Protein 2HOE (pdb70)

Nearest PDB structures (foldseek):
  2hoe-assembly1_A  TM=1.002E+00  e=3.044E-70  Thermotoga maritima
  3vov-assembly1_D  TM=7.810E-01  e=1.982E-19  Thermus thermophilus HB8
  2gup-assembly1_A-2  TM=7.797E-01  e=4.770E-19  Streptococcus pneumoniae TIGR4
  6jdc-assembly1_A-2  TM=8.033E-01  e=8.750E-17  Haemophilus influenzae 86-028NP
  6jdo-assembly1_A  TM=7.735E-01  e=3.854E-17  Pasteurella multocida

CATH classification: 1.10.10.10 (+2 more: 3.30.420.40, 3.30.420.40)

Radius of gyration: 22.06 Å; Cα contacts (8 Å, |Δi|>4): 629; chains: 1; bounding box: 69×54×36 Å

InterPro domains:
  IPR000600 ROK family [PF00480] (78-339)
  IPR000600 ROK family [PTHR18964] (19-361)
  IPR011991 ArsR-like helix-turn-helix domain [cd00090] (3-61)
  IPR036388 Winged helix-like DNA-binding domain superfamily [G3DSA:1.10.10.10] (10-71)
  IPR036390 Winged helix DNA-binding domain superfamily [SSF46785] (11-68)
  IPR043129 ATPase, nucleotide binding domain [SSF53067] (76-362)

Sequence (346 aa):
ISRILKRIKSPVSRVELAEELGLTKTTVGEIAKIFLEKGIVVEEKDSPRPTKSLKISPNCAYVLGIEVTRDEIAACLIDASNILAHEAHPLPSQSDREETLNVYRIIDRAKDEKLGSKLSALTVAAPGPIDTERGIIIDPRNFPLSQIPLANLLKEKYGIEVWVENDADGAVGEKWYTKRDDSFAWILTGKGIGAGIIIDGELYRGENGYAGEIGYTRVFNGNEYVFLEDVCNENVVLKHVLSGFSLAEARDSGDVRVKEYFDDIARYFSIGLLNLIHLFGISKIVIGGFFKELGENFLKKIKIEVETHLLYKHSVDSFSKVQEPVIAFGAAVHALENYLERVTTS

B-factor: mean 41.61, std 10.82, range [17.67, 88.28]

Structure (mmCIF, N/CA/C/O backbone):
data_2HOE
#
_entry.id   2HOE
#
_cell.length_a   62.599
_cell.length_b   62.599
_cell.length_c   173.950
_cell.angle_alpha   90.000
_cell.angle_beta   90.000
_cell.angle_gamma   120.000
#
_symmetry.space_group_name_H-M   'P 31 1 2'
#
loop_
_entity.id
_entity.type
_entity.pdbx_description
1 polymer 'N-acetylglucosamine kinase'
2 non-polymer 'POTASSIUM ION'
3 non-polymer GLYCEROL
4 water water
#
loop_
_atom_site.group_PDB
_atom_site.id
_atom_site.type_symbol
_atom_site.label_atom_id
_atom_site.label_alt_id
_atom_site.label_comp_id
_atom_site.label_asym_id
_atom_site.label_entity_id
_atom_site.label_seq_id
_atom_site.pdbx_PDB_ins_code
_atom_site.Cartn_x
_atom_site.Cartn_y
_atom_site.Cartn_z
_atom_site.occupancy
_atom_site.B_iso_or_equiv
_atom_site.auth_seq_id
_atom_site.auth_comp_id
_atom_site.auth_asym_id
_atom_site.auth_atom_id
_atom_site.pdbx_PDB_model_num
ATOM 1 N N . ILE A 1 22 ? -58.032 42.625 57.307 1.00 43.04 10 ILE A N 1
ATOM 2 C CA . ILE A 1 22 ? -57.179 42.670 56.071 1.00 44.78 10 ILE A CA 1
ATOM 3 C C . ILE A 1 22 ? -58.021 42.562 54.788 1.00 45.51 10 ILE A C 1
ATOM 4 O O . ILE A 1 22 ? -59.254 42.650 54.828 1.00 45.42 10 ILE A O 1
ATOM 9 N N . SER A 1 23 ? -57.337 42.375 53.659 1.00 47.36 11 SER A N 1
ATOM 10 C CA . SER A 1 23 ? -57.977 42.249 52.352 1.00 48.68 11 SER A CA 1
ATOM 11 C C . SER A 1 23 ? -57.445 40.999 51.690 1.00 49.44 11 SER A C 1
ATOM 12 O O . SER A 1 23 ? -57.845 39.877 52.020 1.00 48.69 11 SER A O 1
ATOM 15 N N . ARG A 1 24 ? -56.517 41.203 50.764 1.00 50.04 12 ARG A N 1
ATOM 16 C CA . ARG A 1 24 ? -55.931 40.127 49.996 1.00 51.60 12 ARG A CA 1
ATOM 17 C C . ARG A 1 24 ? -56.975 39.224 49.280 1.00 52.41 12 ARG A C 1
ATOM 18 O O . ARG A 1 24 ? -56.766 38.016 49.080 1.00 51.92 12 ARG A O 1
ATOM 22 N N . ILE A 1 25 ? -58.098 39.833 48.917 1.00 52.91 13 ILE A N 1
ATOM 23 C CA . ILE A 1 25 ? -58.870 39.339 47.814 1.00 53.82 13 ILE A CA 1
ATOM 24 C C . ILE A 1 25 ? -57.974 39.741 46.643 1.00 53.47 13 ILE A C 1
ATOM 25 O O . ILE A 1 25 ? -57.942 39.081 45.608 1.00 55.33 13 ILE A O 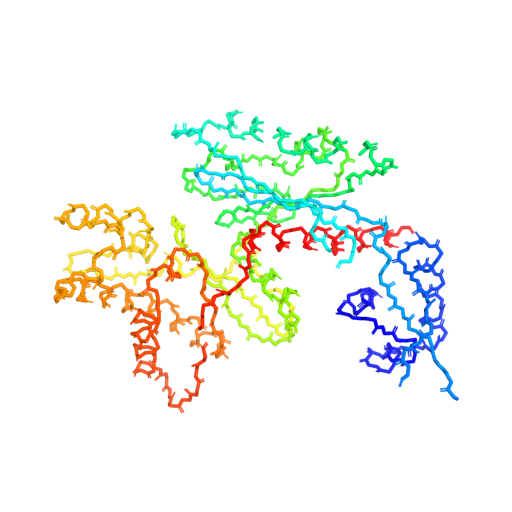1
ATOM 30 N N . LEU A 1 26 ? -57.233 40.842 46.845 1.00 51.90 14 LEU A N 1
ATOM 31 C CA . LEU A 1 26 ? -56.169 41.266 45.938 1.00 49.46 14 LEU A CA 1
ATOM 32 C C . LEU A 1 26 ? -55.256 40.095 45.596 1.00 47.04 14 LEU A C 1
ATOM 33 O O . LEU A 1 26 ? -54.855 39.922 44.447 1.00 46.66 14 LEU A O 1
ATOM 38 N N . LYS A 1 27 ? -54.921 39.297 46.606 1.00 45.43 15 LYS A N 1
ATOM 39 C CA . LYS A 1 27 ? -54.086 38.119 46.409 1.00 44.09 15 LYS A CA 1
ATOM 40 C C . LYS A 1 27 ? -54.759 37.160 45.429 1.00 43.71 15 LYS A C 1
ATOM 41 O O . LYS A 1 27 ? -54.099 36.550 44.595 1.00 43.41 15 LYS A O 1
ATOM 43 N N . ARG A 1 28 ? -56.083 37.046 45.533 1.00 43.27 16 ARG A N 1
ATOM 44 C CA . ARG A 1 28 ? -56.859 36.131 44.687 1.00 42.07 16 ARG A CA 1
ATOM 45 C C . ARG A 1 28 ? -57.130 36.704 43.290 1.00 42.08 16 ARG A C 1
ATOM 46 O O . ARG A 1 28 ? -57.183 35.961 42.312 1.00 43.85 16 ARG A O 1
ATOM 54 N N . ILE A 1 29 ? -57.305 38.018 43.190 1.00 40.42 17 ILE A N 1
ATOM 55 C CA . ILE A 1 29 ? -57.543 38.628 41.886 1.00 39.06 17 ILE A CA 1
ATOM 56 C C . ILE A 1 29 ? -56.267 38.478 41.058 1.00 39.78 17 ILE A C 1
ATOM 57 O O . ILE A 1 29 ? -56.321 38.288 39.836 1.00 39.52 17 ILE A O 1
ATOM 70 N N . LYS A 1 31 ? -54.178 35.922 41.484 1.00 40.62 19 LYS A N 1
ATOM 71 C CA . LYS A 1 31 ? -54.178 34.489 41.162 1.00 41.66 19 LYS A CA 1
ATOM 72 C C . LYS A 1 31 ? -54.828 34.248 39.807 1.00 41.65 19 LYS A C 1
ATOM 73 O O . LYS A 1 31 ? -54.265 33.578 38.963 1.00 44.09 19 LYS A O 1
ATOM 76 N N . SER A 1 32 ? -56.016 34.804 39.608 1.00 41.67 20 SER A N 1
ATOM 77 C CA . SER A 1 32 ? -56.725 34.686 38.324 1.00 40.32 20 SER A CA 1
ATOM 78 C C . SER A 1 32 ? -57.979 35.542 38.346 1.00 38.76 20 SER A C 1
ATOM 79 O O . SER A 1 32 ? -58.464 35.897 39.420 1.00 37.65 20 SER A O 1
ATOM 82 N N . PRO A 1 33 ? -58.507 35.884 37.155 1.00 37.18 21 PRO A N 1
ATOM 83 C CA . PRO A 1 33 ? -59.779 36.592 37.059 1.00 35.68 21 PRO A CA 1
ATOM 84 C C . PRO A 1 33 ? -60.835 35.917 37.899 1.00 33.19 21 PRO A C 1
ATOM 85 O O . PRO A 1 33 ? -60.948 34.698 37.874 1.00 33.81 21 PRO A O 1
ATOM 89 N N . VAL A 1 34 ? -61.606 36.707 38.638 1.00 31.08 22 VAL A N 1
ATOM 90 C CA . VAL A 1 34 ? -62.581 36.163 39.568 1.00 28.05 22 VAL A CA 1
ATOM 91 C C . VAL A 1 34 ? -63.719 37.156 39.852 1.00 27.24 22 VAL A C 1
ATOM 92 O O . VAL A 1 34 ? -63.490 38.349 40.009 1.00 25.24 22 VAL A O 1
ATOM 96 N N . SER A 1 35 ? -64.948 36.645 39.914 1.00 27.88 23 SER A N 1
ATOM 97 C CA . SER A 1 35 ? -66.126 37.492 40.129 1.00 26.78 23 SER A CA 1
ATOM 98 C C . SER A 1 35 ? -66.381 37.761 41.607 1.00 26.16 23 SER A C 1
ATOM 99 O O . SER A 1 35 ? -65.810 37.106 42.476 1.00 26.11 23 SER A O 1
ATOM 102 N N . ARG A 1 36 ? -67.258 38.728 41.874 1.00 26.48 24 ARG A N 1
ATOM 103 C CA . ARG A 1 36 ? -67.614 39.120 43.248 1.00 26.55 24 ARG A CA 1
ATOM 104 C C . ARG A 1 36 ? -68.265 37.979 44.009 1.00 26.87 24 ARG A C 1
ATOM 105 O O . ARG A 1 36 ? -68.009 37.794 45.194 1.00 28.44 24 ARG A O 1
ATOM 113 N N . VAL A 1 37 ? -69.107 37.217 43.321 1.00 26.97 25 VAL A N 1
ATOM 114 C CA . VAL A 1 37 ? -69.765 36.064 43.919 1.00 27.25 25 VAL A CA 1
ATOM 115 C C . VAL A 1 37 ? -68.746 35.001 44.291 1.00 27.50 25 VAL A C 1
ATOM 116 O O . VAL A 1 37 ? -68.831 34.399 45.354 1.00 27.05 25 VAL A O 1
ATOM 120 N N . GLU A 1 38 ? -67.787 34.771 43.399 1.00 28.71 26 GLU A N 1
ATOM 121 C CA . GLU A 1 38 ? -66.732 33.783 43.628 1.00 31.36 26 GLU A CA 1
ATOM 122 C C . GLU A 1 38 ? -65.856 34.164 44.816 1.00 30.96 26 GLU A C 1
ATOM 123 O O . GLU A 1 38 ? -65.477 33.307 45.608 1.00 29.88 26 GLU A O 1
ATOM 129 N N . LEU A 1 39 ? -65.533 35.451 44.931 1.00 31.00 27 LEU A N 1
ATOM 130 C CA . LEU A 1 39 ? -64.732 35.935 46.053 1.00 31.52 27 LEU A CA 1
ATOM 131 C C . LEU A 1 39 ? -65.490 35.734 47.349 1.00 32.25 27 LEU A C 1
ATOM 132 O O . LEU A 1 39 ? -65.021 35.044 48.252 1.00 32.66 27 LEU A O 1
ATOM 137 N N . ALA A 1 40 ? -66.670 36.334 47.430 1.00 33.14 28 ALA A N 1
ATOM 138 C CA . ALA A 1 40 ? -67.507 36.238 48.622 1.00 32.87 28 ALA A CA 1
ATOM 139 C C . ALA A 1 40 ? -67.641 34.790 49.103 1.00 33.58 28 ALA A C 1
ATOM 140 O O . ALA A 1 40 ? -67.511 34.517 50.291 1.00 33.32 28 ALA A O 1
ATOM 142 N N . GLU A 1 41 ? -67.892 33.870 48.170 1.00 35.52 29 GLU A N 1
ATOM 143 C CA . GLU A 1 41 ? -68.062 32.446 48.502 1.00 37.15 29 GLU A CA 1
ATOM 144 C C . GLU A 1 41 ? -66.714 31.767 48.814 1.00 38.21 29 GLU A C 1
ATOM 145 O O . GLU A 1 41 ? -66.504 31.272 49.911 1.00 38.19 29 GLU A O 1
ATOM 148 N N . GLU A 1 42 ? -65.810 31.761 47.842 1.00 40.72 30 GLU A N 1
ATOM 149 C CA . GLU A 1 42 ? -64.507 31.080 47.986 1.00 42.28 30 GLU A CA 1
ATOM 150 C C . GLU A 1 42 ? -63.661 31.601 49.182 1.00 43.43 30 GLU A C 1
ATOM 151 O O . GLU A 1 42 ? -62.996 30.811 49.864 1.00 43.96 30 GLU A O 1
ATOM 157 N N . LEU A 1 43 ? -63.688 32.918 49.422 1.00 43.46 31 LEU A N 1
ATOM 158 C CA . LEU A 1 43 ? -62.961 33.517 50.564 1.00 41.93 31 LEU A CA 1
ATOM 159 C C . LEU A 1 43 ? -63.829 33.571 51.832 1.00 41.42 31 LEU A C 1
ATOM 160 O O . LEU A 1 43 ? -63.373 33.214 52.908 1.00 42.42 31 LEU A O 1
ATOM 163 N N . GLY A 1 44 ? -65.078 34.016 51.689 1.00 40.62 32 GLY A N 1
ATOM 164 C CA . GLY A 1 44 ? -65.988 34.175 52.835 1.00 39.45 32 GLY A CA 1
ATOM 165 C C . GLY A 1 44 ? -66.056 35.637 53.226 1.00 39.54 32 GLY A C 1
ATOM 166 O O . GLY A 1 44 ? -65.079 36.187 53.718 1.00 40.93 32 GLY A O 1
ATOM 167 N N . LEU A 1 45 ? -67.210 36.265 52.994 1.00 38.37 33 LEU A N 1
ATOM 168 C CA . LEU A 1 45 ? -67.409 37.709 53.266 1.00 39.01 33 LEU A CA 1
ATOM 169 C C . LEU A 1 45 ? -68.787 38.120 52.785 1.00 39.50 33 LEU A C 1
ATOM 170 O O . LEU A 1 45 ? -69.515 37.301 52.232 1.00 40.13 33 LEU A O 1
ATOM 172 N N . THR A 1 46 ? -69.160 39.383 52.985 1.00 39.41 34 THR A N 1
ATOM 173 C CA . THR A 1 46 ? -70.470 39.842 52.513 1.00 38.75 34 THR A CA 1
ATOM 174 C C . THR A 1 46 ? -70.397 40.334 51.067 1.00 38.48 34 THR A C 1
ATOM 175 O O . THR A 1 46 ? -69.353 40.801 50.601 1.00 36.53 34 THR A O 1
ATOM 179 N N . LYS A 1 47 ? -71.526 40.203 50.370 1.00 39.29 35 LYS A N 1
ATOM 180 C CA . LYS A 1 47 ? -71.715 40.749 49.023 1.00 40.10 35 LYS A CA 1
ATOM 181 C C . LYS A 1 47 ? -71.453 42.273 49.024 1.00 40.83 35 LYS A C 1
ATOM 182 O O . LYS A 1 47 ? -70.855 42.818 48.077 1.00 38.92 35 LYS A O 1
ATOM 188 N N . THR A 1 48 ? -71.902 42.939 50.100 1.00 41.94 36 THR A N 1
ATOM 189 C CA . THR A 1 48 ? -71.732 44.390 50.274 1.00 42.22 36 THR A CA 1
ATOM 190 C C . THR A 1 48 ? -70.300 44.782 50.706 1.00 43.02 36 THR A C 1
ATOM 191 O O . THR A 1 48 ? -69.871 45.914 50.464 1.00 43.98 36 THR A O 1
ATOM 193 N N . THR A 1 49 ? -69.569 43.852 51.339 1.00 42.69 37 THR A N 1
ATOM 194 C CA . THR A 1 49 ? -68.186 44.127 51.769 1.00 41.99 37 THR A CA 1
ATOM 195 C C . THR A 1 49 ? -67.274 44.117 50.538 1.00 41.11 37 THR A C 1
ATOM 196 O O . THR A 1 49 ? -66.472 45.034 50.324 1.00 38.03 37 THR A O 1
ATOM 200 N N . VAL A 1 50 ? -67.418 43.070 49.733 1.00 41.75 38 VAL A N 1
ATOM 201 C CA . VAL A 1 50 ? -66.638 42.908 48.527 1.00 42.22 38 VAL A CA 1
ATOM 202 C C . VAL A 1 50 ? -67.051 43.971 47.526 1.00 43.08 38 VAL A C 1
ATOM 203 O O . VAL A 1 50 ? -66.201 44.616 46.911 1.00 45.14 38 VAL A O 1
ATOM 207 N N . GLY A 1 51 ? -68.360 44.152 47.367 1.00 42.61 39 GLY A N 1
ATOM 208 C CA . GLY A 1 51 ? -68.898 45.176 46.471 1.00 42.86 39 GLY A CA 1
ATOM 209 C C . GLY A 1 51 ? -68.289 46.557 46.709 1.00 43.77 39 GLY A C 1
ATOM 210 O O . GLY A 1 51 ? -68.073 47.318 45.760 1.00 44.39 39 GLY A O 1
ATOM 211 N N . GLU A 1 52 ? -68.010 46.880 47.978 1.00 44.14 40 GLU A N 1
ATOM 212 C CA . GLU A 1 52 ? -67.403 48.174 48.346 1.00 43.07 40 GLU A CA 1
ATOM 213 C C . GLU A 1 52 ? -65.895 48.218 48.040 1.00 42.50 40 GLU A C 1
ATOM 214 O O . GLU A 1 52 ? -65.382 49.223 47.527 1.00 43.20 40 GLU A O 1
ATOM 215 N N . ILE A 1 53 ? -65.197 47.125 48.357 1.00 40.65 41 ILE A N 1
ATOM 216 C CA . ILE A 1 53 ? -63.752 47.022 48.109 1.00 38.86 41 ILE A CA 1
ATOM 217 C C . ILE A 1 53 ? -63.472 47.006 46.615 1.00 38.77 41 ILE A C 1
ATOM 218 O O . ILE A 1 53 ? -62.501 47.604 46.145 1.00 38.31 41 ILE A O 1
ATOM 223 N N . ALA A 1 54 ? -64.328 46.310 45.877 1.00 38.81 42 ALA A N 1
ATOM 224 C CA . ALA A 1 54 ? -64.270 46.306 44.428 1.00 40.04 42 ALA A CA 1
ATOM 225 C C . ALA A 1 54 ? -64.400 47.741 43.906 1.00 41.44 42 ALA A C 1
ATOM 226 O O . ALA A 1 54 ? -63.754 48.115 42.923 1.00 40.28 42 ALA A O 1
ATOM 228 N N . LYS A 1 55 ? -65.247 48.533 44.577 1.00 42.96 43 LYS A N 1
ATOM 229 C CA . LYS A 1 55 ? -65.438 49.945 44.247 1.00 43.59 43 LYS A CA 1
ATOM 230 C C . LYS A 1 55 ? -64.126 50.724 44.389 1.00 44.60 43 LYS A C 1
ATOM 231 O O . LYS A 1 55 ? -63.797 51.546 43.538 1.00 45.18 43 LYS A O 1
ATOM 232 N N . ILE A 1 56 ? -63.383 50.457 45.470 1.00 44.89 44 ILE A N 1
ATOM 233 C CA . ILE A 1 56 ? -62.083 51.108 45.704 1.00 44.48 44 ILE A CA 1
ATOM 234 C C . ILE A 1 56 ? -61.073 50.698 44.633 1.00 43.96 44 ILE A C 1
ATOM 235 O O . ILE A 1 56 ? -60.541 51.542 43.914 1.00 42.56 44 ILE A O 1
ATOM 237 N N . PHE A 1 57 ? -60.828 49.390 44.536 1.00 44.30 45 PHE A N 1
ATOM 238 C CA . PHE A 1 57 ? -59.878 48.821 43.564 1.00 44.22 45 PHE A CA 1
ATOM 239 C C . PHE A 1 57 ? -60.201 49.285 42.158 1.00 44.95 45 PHE A C 1
ATOM 240 O O . PHE A 1 57 ? -59.328 49.745 41.421 1.00 44.71 45 PHE A O 1
ATOM 248 N N . LEU A 1 58 ? -61.472 49.151 41.789 1.00 45.53 46 LEU A N 1
ATOM 249 C CA . LEU A 1 58 ? -61.930 49.472 40.443 1.00 46.41 46 LEU A CA 1
ATOM 250 C C . LEU A 1 58 ? -61.779 50.972 40.149 1.00 47.64 46 LEU A C 1
ATOM 251 O O . LEU A 1 58 ? -61.581 51.372 38.998 1.00 48.32 46 LEU A O 1
ATOM 256 N N . GLU A 1 59 ? -61.866 51.791 41.200 1.00 48.08 47 GLU A N 1
ATOM 257 C CA . GLU A 1 59 ? -61.704 53.241 41.078 1.00 47.83 47 GLU A CA 1
ATOM 258 C C . GLU A 1 59 ? -60.215 53.610 40.960 1.00 48.51 47 GLU A C 1
ATOM 259 O O . GLU A 1 59 ? -59.842 54.467 40.151 1.00 47.99 47 GLU A O 1
ATOM 263 N N . LYS A 1 60 ? -59.370 52.945 41.763 1.00 48.74 48 LYS A N 1
ATOM 264 C CA . LYS A 1 60 ? -57.914 53.222 41.784 1.00 47.71 48 LYS A CA 1
ATOM 265 C C . LYS A 1 60 ? -57.185 52.827 40.498 1.00 46.69 48 LYS A C 1
ATOM 266 O O . LYS A 1 60 ? -55.999 53.111 40.350 1.00 47.58 48 LYS A O 1
ATOM 272 N N . GLY A 1 61 ? -57.889 52.174 39.575 1.00 45.32 49 GLY A N 1
ATOM 273 C CA . GLY A 1 61 ? -57.285 51.745 38.311 1.00 43.34 49 GLY A CA 1
ATOM 274 C C . GLY A 1 61 ? -56.442 50.499 38.486 1.00 42.21 49 GLY A C 1
ATOM 275 O O . GLY A 1 61 ? -55.601 50.195 37.653 1.00 43.92 49 GLY A O 1
ATOM 276 N N . ILE A 1 62 ? -56.681 49.783 39.584 1.00 40.25 50 ILE A N 1
ATOM 277 C CA . ILE A 1 62 ? -55.970 48.549 39.904 1.00 38.32 50 ILE A CA 1
ATOM 278 C C . ILE A 1 62 ? -56.651 47.350 39.253 1.00 37.97 50 ILE A C 1
ATOM 279 O O . ILE A 1 62 ? -55.993 46.405 38.809 1.00 36.30 50 ILE A O 1
ATOM 284 N N . VAL A 1 63 ? -57.972 47.402 39.194 1.00 39.23 51 VAL A N 1
ATOM 285 C CA . VAL A 1 63 ? -58.758 46.297 38.703 1.00 40.72 51 VAL A CA 1
ATOM 286 C C . VAL A 1 63 ? -59.743 46.759 37.639 1.00 41.89 51 VAL A C 1
ATOM 287 O O . VAL A 1 63 ? -60.090 47.929 37.580 1.00 41.69 51 VAL A O 1
ATOM 291 N N . VAL A 1 64 ? -60.175 45.823 36.793 1.00 43.74 52 VAL A N 1
ATOM 292 C CA . VAL A 1 64 ? -61.173 46.091 35.753 1.00 43.79 52 VAL A CA 1
ATOM 293 C C . VAL A 1 64 ? -62.247 45.005 35.784 1.00 45.53 52 VAL A C 1
ATOM 294 O O . VAL A 1 64 ? -61.975 43.879 36.185 1.00 45.10 52 VAL A O 1
ATOM 298 N N . GLU A 1 65 ? -63.465 45.344 35.359 1.00 47.94 53 GLU A N 1
ATOM 299 C CA . GLU A 1 65 ? -64.536 44.352 35.239 1.00 49.46 53 GLU A CA 1
ATOM 300 C C . GLU A 1 65 ? -64.906 44.113 33.779 1.00 51.50 53 GLU A C 1
ATOM 301 O O . GLU A 1 65 ? -65.095 45.055 33.015 1.00 51.00 53 GLU A O 1
ATOM 307 N N . GLU A 1 66 ? -65.004 42.833 33.409 1.00 54.29 54 GLU A N 1
ATOM 308 C CA . GLU A 1 66 ? -65.236 42.429 32.024 1.00 56.10 54 GLU A CA 1
ATOM 309 C C . GLU A 1 66 ? -66.150 41.206 31.931 1.00 57.46 54 GLU A C 1
ATOM 310 O O . GLU A 1 66 ? -66.080 40.311 32.774 1.00 57.51 54 GLU A O 1
ATOM 316 N N . LYS A 1 67 ? -67.002 41.179 30.899 1.00 59.28 55 LYS A N 1
ATOM 317 C CA . LYS A 1 67 ? -67.866 40.024 30.624 1.00 60.45 55 LYS A CA 1
ATOM 318 C C . LYS A 1 67 ? -66.984 38.819 30.297 1.00 62.43 55 LYS A C 1
ATOM 319 O O . LYS A 1 67 ? -65.964 38.951 29.614 1.00 62.57 55 LYS A O 1
ATOM 325 N N . ASP A 1 68 ? -67.377 37.649 30.789 1.00 64.50 56 ASP A N 1
ATOM 326 C CA . ASP A 1 68 ? -66.616 36.418 30.568 1.00 65.59 56 ASP A CA 1
ATOM 327 C C . ASP A 1 68 ? -66.880 35.844 29.156 1.00 66.55 56 ASP A C 1
ATOM 328 O O . ASP A 1 68 ? -67.977 36.013 28.599 1.00 66.29 56 ASP A O 1
ATOM 333 N N . SER A 1 69 ? -65.869 35.176 28.588 1.00 67.07 57 SER A N 1
ATOM 334 C CA . SER A 1 69 ? -65.994 34.543 27.259 1.00 67.35 57 SER A CA 1
ATOM 335 C C . SER A 1 69 ? -66.723 33.195 27.382 1.00 67.20 57 SER A C 1
ATOM 336 O O . SER A 1 69 ? -66.167 32.236 27.919 1.00 67.13 57 SER A O 1
ATOM 339 N N . PRO A 1 70 ? -67.969 33.116 26.875 1.00 67.04 58 PRO A N 1
ATOM 340 C CA . PRO A 1 70 ? -68.751 31.898 27.075 1.00 67.00 58 PRO A CA 1
ATOM 341 C C . PRO A 1 70 ? -68.377 30.804 26.091 1.00 66.98 58 PRO A C 1
ATOM 342 O O . PRO A 1 70 ? -68.779 29.659 26.271 1.00 67.43 58 PRO A O 1
ATOM 346 N N . ARG A 1 75 ? -78.077 34.651 33.298 1.00 31.59 63 ARG A N 1
ATOM 347 C CA . ARG A 1 75 ? -77.319 34.427 32.077 1.00 31.53 63 ARG A CA 1
ATOM 348 C C . ARG A 1 75 ? -75.848 34.805 32.243 1.00 32.60 63 ARG A C 1
ATOM 349 O O . ARG A 1 75 ? -75.062 34.021 32.771 1.00 33.16 63 ARG A O 1
ATOM 350 N N . PRO A 1 76 ? -75.475 36.027 31.791 1.00 33.33 64 PRO A N 1
ATOM 351 C CA . PRO A 1 76 ? -74.079 36.552 31.770 1.00 33.18 64 PRO A CA 1
ATOM 352 C C . PRO A 1 76 ? -73.507 36.960 33.137 1.00 33.62 64 PRO A C 1
ATOM 353 O O . PRO A 1 76 ? -74.264 37.150 34.097 1.00 33.62 64 PRO A O 1
ATOM 357 N N . THR A 1 77 ? -72.171 37.095 33.202 1.00 33.24 65 THR A N 1
ATOM 358 C CA . THR A 1 77 ? -71.457 37.458 34.453 1.00 33.52 65 THR A CA 1
ATOM 359 C C . THR A 1 77 ? -70.181 38.281 34.185 1.00 34.04 65 THR A C 1
ATOM 360 O O . THR A 1 77 ? -69.633 38.253 33.080 1.00 35.77 65 THR A O 1
ATOM 364 N N . LYS A 1 78 ? -69.712 38.997 35.211 1.00 32.68 66 LYS A N 1
ATOM 365 C CA . LYS A 1 78 ? -68.502 39.823 35.102 1.00 31.16 66 LYS A CA 1
ATOM 366 C C . LYS A 1 78 ? -67.429 39.378 36.104 1.00 30.57 66 LYS A C 1
ATOM 367 O O . LYS A 1 78 ? -67.740 39.041 37.243 1.00 30.46 66 LYS A O 1
ATOM 370 N N . SER A 1 79 ? -66.169 39.391 35.671 1.00 29.79 67 SER A N 1
ATOM 371 C CA . SER A 1 79 ? -65.039 39.040 36.546 1.00 30.76 67 SER A CA 1
ATOM 372 C C . SER A 1 79 ? -64.155 40.247 36.848 1.00 31.32 67 SER A C 1
ATOM 373 O O . SER A 1 79 ? -64.246 41.270 36.186 1.00 31.08 67 SER A O 1
ATOM 376 N N . LEU A 1 80 ? -63.297 40.104 37.860 1.00 32.41 68 LEU A N 1
ATOM 377 C CA . LEU A 1 80 ? -62.322 41.138 38.216 1.00 32.04 68 LEU A CA 1
ATOM 378 C C . LEU A 1 80 ? -60.946 40.685 37.787 1.00 32.46 68 LEU A C 1
ATOM 379 O O . LEU A 1 80 ? -60.546 39.560 38.083 1.00 34.07 68 LEU A O 1
ATOM 384 N N . LYS A 1 81 ? -60.225 41.564 37.087 1.00 31.93 69 LYS A N 1
ATOM 385 C CA . LYS A 1 81 ? -58.869 41.283 36.620 1.00 32.34 69 LYS A CA 1
ATOM 386 C C . LYS A 1 81 ? -57.965 42.418 37.050 1.00 32.78 69 LYS A C 1
ATOM 387 O O . LYS A 1 81 ? -58.394 43.568 37.109 1.00 33.45 69 LYS A O 1
ATOM 390 N N . ILE A 1 82 ? -56.716 42.107 37.348 1.00 32.90 70 ILE A N 1
ATOM 391 C CA . ILE A 1 82 ? -55.749 43.140 37.626 1.00 34.42 70 ILE A CA 1
ATOM 392 C C . ILE A 1 82 ? -55.516 43.905 36.326 1.00 35.10 70 ILE A C 1
ATOM 393 O O . ILE A 1 82 ? -55.394 43.300 35.267 1.00 35.58 70 ILE A O 1
ATOM 398 N N . SER A 1 83 ? -55.462 45.229 36.403 1.00 36.75 71 SER A N 1
ATOM 399 C CA . SER A 1 83 ? -55.178 46.043 35.214 1.00 38.39 71 SER A CA 1
ATOM 400 C C . SER A 1 83 ? -53.685 46.163 35.030 1.00 38.33 71 SER A C 1
ATOM 401 O O . SER A 1 83 ? -52.993 46.658 35.920 1.00 39.65 71 SER A O 1
ATOM 404 N N . PRO A 1 84 ? -53.175 45.731 33.866 1.00 37.43 72 PRO A N 1
ATOM 405 C CA . PRO A 1 84 ? -51.714 45.727 33.666 1.00 38.28 72 PRO A CA 1
ATOM 406 C C . PRO A 1 84 ? -51.065 47.100 33.835 1.00 37.84 72 PRO A C 1
ATOM 407 O O . PRO A 1 84 ? -49.904 47.199 34.251 1.00 38.60 72 PRO A O 1
ATOM 411 N N . ASN A 1 85 ? -51.812 48.143 33.532 1.00 38.15 73 ASN A N 1
ATOM 412 C CA . ASN A 1 85 ? -51.270 49.488 33.515 1.00 38.88 73 ASN A CA 1
ATOM 413 C C . ASN A 1 85 ? -50.977 50.098 34.909 1.00 36.37 73 ASN A C 1
ATOM 414 O O . ASN A 1 85 ? -50.200 51.036 35.018 1.00 37.27 73 ASN A O 1
ATOM 419 N N . CYS A 1 86 ? -51.581 49.564 35.962 1.00 33.61 74 CYS A N 1
ATOM 420 C CA . CYS A 1 86 ? -51.506 50.221 37.284 1.00 32.87 74 CYS A CA 1
ATOM 421 C C . CYS A 1 86 ? -50.158 50.113 37.999 1.00 32.64 74 CYS A C 1
ATOM 422 O O . CYS A 1 86 ? -49.907 50.854 38.947 1.00 32.91 74 CYS A O 1
ATOM 425 N N . ALA A 1 87 ? -49.297 49.197 37.572 1.00 32.44 75 ALA A N 1
ATOM 426 C CA . ALA A 1 87 ? -48.000 49.041 38.243 1.00 31.83 75 ALA A CA 1
ATOM 427 C C . ALA A 1 87 ? -46.967 48.363 37.384 1.00 30.71 75 ALA A C 1
ATOM 428 O O . ALA A 1 87 ? -47.234 47.343 36.749 1.00 31.57 75 ALA A O 1
ATOM 430 N N . TYR A 1 88 ? -45.778 48.955 37.379 1.00 29.91 76 TYR A N 1
ATOM 431 C CA . TYR A 1 88 ? -44.628 48.419 36.705 1.00 29.16 76 TYR A CA 1
ATOM 432 C C . TYR A 1 88 ? -43.533 48.313 37.740 1.00 30.03 76 TYR A C 1
ATOM 433 O O . TYR A 1 88 ? -43.205 49.303 38.408 1.00 29.30 76 TYR A O 1
ATOM 442 N N . VAL A 1 89 ? -42.964 47.116 37.885 1.00 29.91 77 VAL A N 1
ATOM 443 C CA . VAL A 1 89 ? -41.975 46.882 38.913 1.00 29.25 77 VAL A CA 1
ATOM 444 C C . VAL A 1 89 ? -40.815 46.065 38.383 1.00 28.64 77 VAL A C 1
ATOM 445 O O . VAL A 1 89 ? -40.948 45.331 37.402 1.00 28.07 77 VAL A O 1
ATOM 449 N N . LEU A 1 90 ? -39.675 46.207 39.050 1.00 27.05 78 LEU A N 1
ATOM 450 C CA . LEU A 1 90 ? -38.466 45.571 38.639 1.00 27.44 78 LEU A CA 1
ATOM 451 C C . LEU A 1 90 ? -38.043 44.585 39.672 1.00 27.83 78 LEU A C 1
ATOM 452 O O . LEU A 1 90 ? -38.174 44.830 40.859 1.00 28.18 78 LEU A O 1
ATOM 457 N N . GLY A 1 91 ? -37.537 43.454 39.216 1.00 28.43 79 GLY A N 1
ATOM 458 C CA . GLY A 1 91 ? -36.953 42.469 40.101 1.00 29.09 79 GLY A CA 1
ATOM 459 C C . GLY A 1 91 ? -35.496 42.336 39.738 1.00 28.03 79 GLY A C 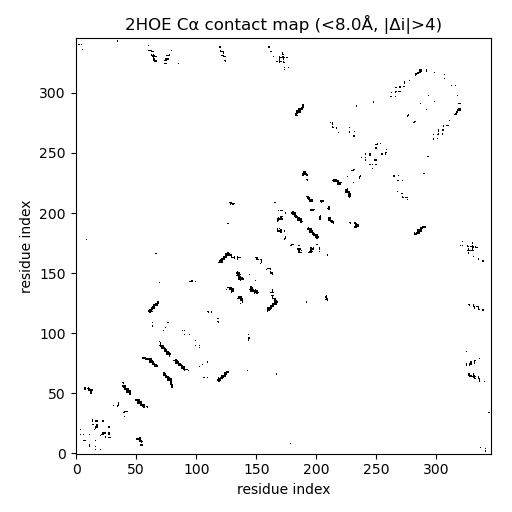1
ATOM 460 O O . GLY A 1 91 ? -35.137 42.485 38.579 1.00 26.57 79 GLY A O 1
ATOM 461 N N . ILE A 1 92 ? -34.652 42.061 40.724 1.00 27.78 80 ILE A N 1
ATOM 462 C CA . ILE A 1 92 ? -33.223 41.923 40.478 1.00 29.21 80 ILE A CA 1
ATOM 463 C C . ILE A 1 92 ? -32.603 40.748 41.234 1.00 29.63 80 ILE A C 1
ATOM 464 O O . ILE A 1 92 ? -32.903 40.524 42.417 1.00 30.67 80 ILE A O 1
ATOM 469 N N . GLU A 1 93 ? -31.739 39.996 40.554 1.00 28.85 81 GLU A N 1
ATOM 470 C CA . GLU A 1 93 ? -30.945 38.984 41.237 1.00 29.09 81 GLU A CA 1
ATOM 471 C C . GLU A 1 93 ? -29.482 39.344 41.172 1.00 28.95 81 GLU A C 1
ATOM 472 O O . GLU A 1 93 ? -28.963 39.753 40.125 1.00 28.71 81 GLU A O 1
ATOM 478 N N . VAL A 1 94 ? -28.829 39.197 42.314 1.00 28.96 82 VAL A N 1
ATOM 479 C CA . VAL A 1 94 ? -27.443 39.494 42.463 1.00 28.98 82 VAL A CA 1
ATOM 480 C C . VAL A 1 94 ? -26.675 38.218 42.708 1.00 29.59 82 VAL A C 1
ATOM 481 O O . VAL A 1 94 ? -26.993 37.459 43.620 1.00 30.56 82 VAL A O 1
ATOM 485 N N . THR A 1 95 ? -25.662 37.981 41.888 1.00 30.34 83 THR A N 1
ATOM 486 C CA . THR A 1 95 ? -24.767 36.852 42.074 1.00 29.68 83 THR A CA 1
ATOM 487 C C . THR A 1 95 ? -23.359 37.428 42.104 1.00 29.98 83 THR A C 1
ATOM 488 O O . THR A 1 95 ? -23.161 38.593 41.783 1.00 30.64 83 THR A O 1
ATOM 492 N N . ARG A 1 96 ? -22.386 36.628 42.498 1.00 30.39 84 ARG A N 1
ATOM 493 C CA . ARG A 1 96 ? -21.013 37.093 42.542 1.00 31.21 84 ARG A CA 1
ATOM 494 C C . ARG A 1 96 ? -20.504 37.537 41.140 1.00 32.33 84 ARG A C 1
ATOM 495 O O . ARG A 1 96 ? -19.738 38.490 41.034 1.00 32.38 84 ARG A O 1
ATOM 497 N N . ASP A 1 97 ? -20.957 36.842 40.085 1.00 33.15 85 ASP A N 1
ATOM 498 C CA . ASP A 1 97 ? -20.470 37.065 38.696 1.00 32.96 85 ASP A CA 1
ATOM 499 C C . ASP A 1 97 ? -21.349 37.947 37.807 1.00 31.48 85 ASP A C 1
ATOM 500 O O . ASP A 1 97 ? -20.915 38.366 36.745 1.00 29.77 85 ASP A O 1
ATOM 505 N N . GLU A 1 98 ? -22.573 38.226 38.229 1.00 30.49 86 GLU A N 1
ATOM 506 C CA . GLU A 1 98 ? -23.538 38.832 37.342 1.00 29.60 86 GLU A CA 1
ATOM 507 C C . GLU A 1 98 ? -24.702 3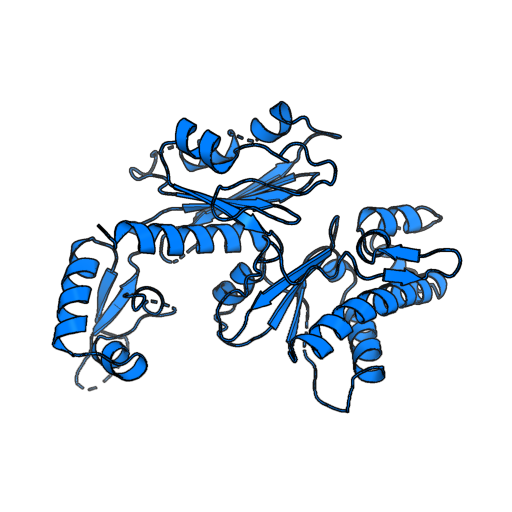9.448 38.105 1.00 28.93 86 GLU A C 1
ATOM 508 O O . GLU A 1 98 ? -24.987 39.075 39.246 1.00 27.11 86 GLU A O 1
ATOM 514 N N . ILE A 1 99 ? -25.370 40.396 37.469 1.00 28.35 87 ILE A N 1
ATOM 515 C CA . ILE A 1 99 ? -26.601 40.938 37.988 1.00 26.62 87 ILE A CA 1
ATOM 516 C C . ILE A 1 99 ? -27.640 40.861 36.884 1.00 26.18 87 ILE A C 1
ATOM 517 O O . ILE A 1 99 ? -27.403 41.329 35.775 1.00 25.76 87 ILE A O 1
ATOM 522 N N . ALA A 1 100 ? -28.793 40.263 37.196 1.00 26.28 88 ALA A N 1
ATOM 523 C CA . ALA A 1 100 ? -29.887 40.134 36.235 1.00 24.95 88 ALA A CA 1
ATOM 524 C C . ALA A 1 100 ? -31.115 40.935 36.688 1.00 24.92 88 ALA A C 1
ATOM 525 O O . ALA A 1 100 ? -31.347 41.125 37.883 1.00 23.43 88 ALA A O 1
ATOM 527 N N . ALA A 1 101 ? -31.898 41.398 35.726 1.00 24.27 89 ALA A N 1
ATOM 528 C CA . ALA A 1 101 ? -33.063 42.191 36.031 1.00 25.93 89 ALA A CA 1
ATOM 529 C C . ALA A 1 101 ? -34.248 41.727 35.224 1.00 26.79 89 ALA A C 1
ATOM 530 O O . ALA A 1 101 ? -34.092 41.211 34.130 1.00 27.43 89 ALA A O 1
ATOM 532 N N . CYS A 1 102 ? -35.440 41.921 35.784 1.00 27.29 90 CYS A N 1
ATOM 533 C CA . CYS A 1 102 ? -36.679 41.566 35.123 1.00 27.90 90 CYS A CA 1
ATOM 534 C C . CYS A 1 102 ? -37.726 42.625 35.390 1.00 27.79 90 CYS A C 1
ATOM 535 O O . CYS A 1 102 ? -38.089 42.862 36.540 1.00 28.04 90 CYS A O 1
ATOM 538 N N . LEU A 1 103 ? -38.208 43.262 34.319 1.00 28.81 91 LEU A N 1
ATOM 539 C CA . LEU A 1 103 ? -39.228 44.334 34.408 1.00 29.98 91 LEU A CA 1
ATOM 540 C C . LEU A 1 103 ? -40.599 43.792 33.992 1.00 29.28 91 LEU A C 1
ATOM 541 O O . LEU A 1 103 ? -40.747 43.174 32.924 1.00 31.22 91 LEU A O 1
ATOM 546 N N . ILE A 1 104 ? -41.600 44.013 34.819 1.00 27.51 92 ILE A N 1
ATOM 547 C CA . ILE A 1 104 ? -42.930 43.500 34.516 1.00 26.37 92 ILE A CA 1
ATOM 548 C C . ILE A 1 104 ? -43.991 44.561 34.666 1.00 26.28 92 ILE A C 1
ATOM 549 O O . ILE A 1 104 ? -43.725 45.654 35.208 1.00 26.17 92 ILE A O 1
ATOM 554 N N . ASP A 1 105 ? -45.190 44.246 34.166 1.00 24.97 93 ASP A N 1
ATOM 555 C CA . ASP A 1 105 ? -46.375 45.079 34.393 1.00 25.79 93 ASP A CA 1
ATOM 556 C C . ASP A 1 105 ? -47.204 44.365 35.462 1.00 26.77 93 ASP A C 1
ATOM 557 O O . ASP A 1 105 ? -46.799 43.311 35.956 1.00 25.70 93 ASP A O 1
ATOM 562 N N . ALA A 1 106 ? -48.352 44.924 35.820 1.00 28.13 94 ALA A N 1
ATOM 563 C CA . ALA A 1 106 ? -49.144 44.383 36.914 1.00 28.05 94 ALA A CA 1
ATOM 564 C C . ALA A 1 106 ? -49.785 43.012 36.595 1.00 29.54 94 ALA A C 1
ATOM 565 O O . ALA A 1 106 ? -50.196 42.294 37.511 1.00 29.13 94 ALA A O 1
ATOM 567 N N . SER A 1 107 ? -49.872 42.663 35.307 1.00 29.47 95 SER A N 1
ATOM 568 C CA . SER A 1 107 ? -50.343 41.326 34.880 1.00 29.66 95 SER A CA 1
ATOM 569 C C . SER A 1 107 ? -49.169 40.334 34.909 1.00 31.54 95 SER A C 1
ATOM 570 O O . SER A 1 107 ? -49.310 39.157 34.576 1.00 29.78 95 SER A O 1
ATOM 581 N N . ASN A 1 109 ? -46.588 40.323 32.984 1.00 31.43 97 ASN A N 1
ATOM 582 C CA . ASN A 1 109 ? -45.989 40.133 31.674 1.00 31.47 97 ASN A CA 1
ATOM 583 C C . ASN A 1 109 ? -44.619 40.760 31.706 1.00 29.68 97 ASN A C 1
ATOM 584 O O . ASN A 1 109 ? -44.445 41.855 32.224 1.00 30.53 97 ASN A O 1
ATOM 589 N N . ILE A 1 110 ? -43.647 40.069 31.144 1.00 29.14 98 ILE A N 1
ATOM 590 C CA . ILE A 1 110 ? -42.279 40.555 31.111 1.00 27.74 98 ILE A CA 1
ATOM 591 C C . ILE A 1 110 ? -42.110 41.569 29.990 1.00 27.08 98 ILE A C 1
ATOM 592 O O . ILE A 1 110 ? -42.260 41.230 28.821 1.00 26.82 98 ILE A O 1
ATOM 597 N N . LEU A 1 111 ? -41.807 42.818 30.346 1.00 27.19 99 LEU A N 1
ATOM 598 C CA . LEU A 1 111 ? -41.580 43.866 29.334 1.00 25.17 99 LEU A CA 1
ATOM 599 C C . LEU A 1 111 ? -40.162 43.776 28.803 1.00 26.08 99 LEU A C 1
ATOM 600 O O . LEU A 1 111 ? -39.919 43.964 27.620 1.00 27.79 99 LEU A O 1
ATOM 605 N N . ALA A 1 112 ? -39.220 43.492 29.693 1.00 26.30 100 ALA A N 1
ATOM 606 C CA . ALA A 1 112 ? -37.840 43.357 29.312 1.00 25.49 100 ALA A CA 1
ATOM 607 C C . ALA A 1 112 ? -37.075 42.613 30.389 1.00 26.51 100 ALA A C 1
ATOM 608 O O . ALA A 1 112 ? -37.419 42.689 31.561 1.00 28.12 100 ALA A O 1
ATOM 610 N N . HIS A 1 113 ? -36.045 41.882 29.984 1.00 25.31 101 HIS A N 1
ATOM 611 C CA . HIS A 1 113 ? -35.120 41.297 30.936 1.00 24.74 101 HIS A CA 1
ATOM 612 C C . HIS A 1 113 ? -33.681 41.390 30.426 1.00 24.28 101 HIS A C 1
ATOM 613 O O . HIS A 1 113 ? -33.425 41.418 29.221 1.00 21.59 101 HIS A O 1
ATOM 620 N N . GLU A 1 114 ? -32.745 41.453 31.352 1.00 25.29 102 GLU A N 1
ATOM 621 C CA . GLU A 1 114 ? -31.366 41.695 30.988 1.00 25.21 102 GLU A CA 1
ATOM 622 C C . GLU A 1 114 ? -30.403 41.176 31.999 1.00 22.55 102 GLU A C 1
ATOM 623 O O . GLU A 1 114 ? -30.787 40.764 33.095 1.00 23.62 102 GLU A O 1
ATOM 629 N N . ALA A 1 115 ? -29.133 41.196 31.634 1.00 20.47 103 ALA A N 1
ATOM 630 C CA . ALA A 1 115 ? -28.104 40.701 32.507 1.00 20.38 103 ALA A CA 1
ATOM 631 C C . ALA A 1 115 ? -26.816 41.395 32.228 1.00 19.79 103 ALA A C 1
ATOM 632 O O . ALA A 1 115 ? -26.381 41.460 31.076 1.00 20.88 103 ALA A O 1
ATOM 634 N N . HIS A 1 116 ? -26.197 41.917 33.282 1.00 20.89 104 HIS A N 1
ATOM 635 C CA . HIS A 1 116 ? -24.902 42.621 33.176 1.00 24.05 104 HIS A CA 1
ATOM 636 C C . HIS A 1 116 ? -23.848 41.899 33.988 1.00 26.48 104 HIS A C 1
ATOM 637 O O . HIS A 1 116 ? -23.935 41.863 35.215 1.00 29.06 104 HIS A O 1
ATOM 644 N N . PRO A 1 117 ? -22.854 41.300 33.325 1.00 29.60 105 PRO A N 1
ATOM 645 C CA . PRO A 1 117 ? -21.808 40.640 34.109 1.00 30.65 105 PRO A CA 1
ATOM 646 C C . PRO A 1 117 ? -20.959 41.612 34.900 1.00 30.93 105 PRO A C 1
ATOM 647 O O . PRO A 1 117 ? -20.815 42.757 34.507 1.00 33.67 105 PRO A O 1
ATOM 651 N N . LEU A 1 118 ? -20.416 41.135 36.020 1.00 31.17 106 LEU A N 1
ATOM 652 C CA . LEU A 1 118 ? -19.541 41.918 36.884 1.00 30.95 106 LEU A CA 1
ATOM 653 C C . LEU A 1 118 ? -18.093 41.510 36.642 1.00 32.74 106 LEU A C 1
ATOM 654 O O . LEU A 1 118 ? -17.826 40.393 36.210 1.00 32.24 106 LEU A O 1
ATOM 659 N N . PRO A 1 119 ? -17.148 42.414 36.917 1.00 36.48 107 PRO A N 1
ATOM 660 C CA . PRO A 1 119 ? -15.737 42.048 36.758 1.00 37.40 107 PRO A CA 1
ATOM 661 C C . PRO A 1 119 ? -15.261 41.121 37.859 1.00 38.37 107 PRO A C 1
ATOM 662 O O . PRO A 1 119 ? -15.898 41.028 38.910 1.00 37.38 107 PRO A O 1
ATOM 666 N N . SER A 1 120 ? -14.146 40.436 37.611 1.00 40.85 108 SER A N 1
ATOM 667 C CA . SER A 1 120 ? -13.543 39.556 38.608 1.00 42.79 108 SER A CA 1
ATOM 668 C C . SER A 1 120 ? -13.381 40.313 39.905 1.00 43.94 108 SER A C 1
ATOM 669 O O . SER A 1 120 ? -12.734 41.360 39.935 1.00 43.58 108 SER A O 1
ATOM 672 N N . GLN A 1 121 ? -13.973 39.787 40.976 1.00 46.04 109 GLN A N 1
ATOM 673 C CA . GLN A 1 121 ? -13.843 40.384 42.304 1.00 48.41 109 GLN A CA 1
ATOM 674 C C . GLN A 1 121 ? -14.261 41.855 42.298 1.00 49.03 109 GLN A C 1
ATOM 675 O O . GLN A 1 121 ? -13.418 42.750 42.211 1.00 49.34 109 GLN A O 1
ATOM 681 N N . SER A 1 122 ? -15.563 42.099 42.399 1.00 49.87 110 SER A N 1
ATOM 682 C CA . SER A 1 122 ? -16.090 43.461 42.344 1.00 49.46 110 SER A CA 1
ATOM 683 C C . SER A 1 122 ? -16.249 44.095 43.722 1.00 48.19 110 SER A C 1
ATOM 684 O O . SER A 1 122 ? -16.605 43.425 44.702 1.00 45.52 110 SER A O 1
ATOM 687 N N . ASP A 1 123 ? -15.978 45.399 43.776 1.00 48.18 111 ASP A N 1
ATOM 688 C CA . ASP A 1 123 ? -16.131 46.188 44.989 1.00 47.26 111 ASP A CA 1
ATOM 689 C C . ASP A 1 123 ? -17.572 46.412 45.325 1.00 45.89 111 ASP A C 1
ATOM 690 O O . ASP A 1 123 ? -18.470 46.123 44.538 1.00 47.08 111 ASP A O 1
ATOM 695 N N . ARG A 1 124 ? -17.779 46.941 46.518 1.00 44.76 112 ARG A N 1
ATOM 696 C CA . ARG A 1 124 ? -19.050 47.452 46.933 1.00 43.22 112 ARG A CA 1
ATOM 697 C C . ARG A 1 124 ? -19.452 48.475 45.874 1.00 43.73 112 ARG A C 1
ATOM 698 O O . ARG A 1 124 ? -20.540 48.405 45.303 1.00 43.34 112 ARG A O 1
ATOM 702 N N . GLU A 1 125 ? -18.537 49.408 45.602 1.00 44.23 113 GLU A N 1
ATOM 703 C CA . GLU A 1 125 ? -18.771 50.496 44.653 1.00 44.56 113 GLU A CA 1
ATOM 704 C C . GLU A 1 125 ? -18.956 50.014 43.210 1.00 43.06 113 GLU A C 1
ATOM 705 O O . GLU A 1 125 ? -19.772 50.555 42.474 1.00 43.81 113 GLU A O 1
ATOM 711 N N . GLU A 1 126 ? -18.201 49.004 42.811 1.00 41.19 114 GLU A N 1
ATOM 712 C CA . GLU A 1 126 ? -18.269 48.507 41.436 1.00 40.19 114 GLU A CA 1
ATOM 713 C C . GLU A 1 126 ? -19.550 47.756 41.190 1.00 38.28 114 GLU A C 1
ATOM 714 O O . GLU A 1 126 ? -20.178 47.907 40.138 1.00 37.84 114 GLU A O 1
ATOM 720 N N . THR A 1 127 ? -19.932 46.938 42.164 1.00 35.03 115 THR A N 1
ATOM 721 C CA . THR A 1 127 ? -21.159 46.187 42.097 1.00 31.89 115 THR A CA 1
ATOM 722 C C . THR A 1 127 ? -22.364 47.134 42.100 1.00 31.64 115 THR A C 1
ATOM 723 O O . THR A 1 127 ? -23.276 46.995 41.273 1.00 30.68 115 THR A O 1
ATOM 727 N N . LEU A 1 128 ? -22.368 48.095 43.026 1.00 31.00 116 LEU A N 1
ATOM 728 C CA . LEU A 1 128 ? -23.478 49.062 43.118 1.00 29.44 116 LEU A CA 1
ATOM 729 C C . LEU A 1 128 ? -23.643 49.858 41.824 1.00 28.97 116 LEU A C 1
ATOM 730 O O . LEU A 1 128 ? -24.763 50.142 41.416 1.00 28.92 116 LEU A O 1
ATOM 735 N N . ASN A 1 129 ? -22.527 50.211 41.179 1.00 28.35 117 ASN A N 1
ATOM 736 C CA . ASN A 1 129 ? -22.586 50.963 39.911 1.00 27.50 117 ASN A CA 1
ATOM 737 C C . ASN A 1 129 ? -23.349 50.213 38.836 1.00 27.20 117 ASN A C 1
ATOM 738 O O . ASN A 1 129 ? -24.138 50.810 38.108 1.00 28.66 117 ASN A O 1
ATOM 743 N N . VAL A 1 130 ? -23.120 48.903 38.734 1.00 26.15 118 VAL A N 1
ATOM 744 C CA . VAL A 1 130 ? -23.833 48.085 37.750 1.00 26.11 118 VAL A CA 1
ATOM 745 C C . VAL A 1 130 ? -25.306 48.044 38.099 1.00 28.22 118 VAL A C 1
ATOM 746 O O . VAL A 1 130 ? -26.167 48.088 37.225 1.00 29.20 118 VAL A O 1
ATOM 758 N N . TYR A 1 132 ? -27.034 50.348 39.927 1.00 26.22 120 TYR A N 1
ATOM 759 C CA . TYR A 1 132 ? -27.617 51.656 39.634 1.00 26.45 120 TYR A CA 1
ATOM 760 C C . TYR A 1 132 ? -27.898 51.760 38.140 1.00 27.87 120 TYR A C 1
ATOM 761 O O . TYR A 1 132 ? -28.956 52.241 37.731 1.00 28.26 120 TYR A O 1
ATOM 770 N N . ARG A 1 133 ? -26.939 51.309 37.329 1.00 28.12 121 ARG A N 1
ATOM 771 C CA . ARG A 1 133 ? -27.074 51.369 35.871 1.00 31.54 121 ARG A CA 1
ATOM 772 C C . ARG A 1 133 ? -28.352 50.677 35.429 1.00 31.94 121 ARG A C 1
ATOM 773 O O . ARG A 1 133 ? -29.142 51.243 34.669 1.00 33.58 121 ARG A O 1
ATOM 781 N N . ILE A 1 134 ? -28.555 49.463 35.930 1.00 31.55 122 ILE A N 1
ATOM 782 C CA . ILE A 1 134 ? -29.745 48.664 35.619 1.00 31.91 122 ILE A CA 1
ATOM 783 C C . ILE A 1 134 ? -31.050 49.347 36.036 1.00 32.55 122 ILE A C 1
ATOM 784 O O . ILE A 1 134 ? -32.000 49.396 35.260 1.00 33.70 122 ILE A O 1
ATOM 789 N N . ILE A 1 135 ? -31.094 49.869 37.259 1.00 31.83 123 ILE A N 1
ATOM 790 C CA . ILE A 1 135 ? -32.299 50.536 37.748 1.00 29.74 123 ILE A CA 1
ATOM 791 C C . ILE A 1 135 ? -32.569 51.798 36.927 1.00 28.24 123 ILE A C 1
ATOM 792 O O . ILE A 1 135 ? -33.708 52.048 36.527 1.00 31.29 123 ILE A O 1
ATOM 797 N N . ASP A 1 136 ? -31.525 52.584 36.668 1.00 25.66 124 ASP A N 1
ATOM 798 C CA . ASP A 1 136 ? -31.661 53.779 35.821 1.00 25.61 124 ASP A CA 1
ATOM 799 C C . ASP A 1 136 ? -32.221 53.403 34.452 1.00 26.07 124 ASP A C 1
ATOM 800 O O . ASP A 1 136 ? -33.022 54.125 33.891 1.00 28.72 124 ASP A O 1
ATOM 805 N N . ARG A 1 137 ? -31.793 52.268 33.916 1.00 26.78 125 ARG A N 1
ATOM 806 C CA . ARG A 1 137 ? -32.303 51.802 32.615 1.00 26.66 125 ARG A CA 1
ATOM 807 C C . ARG A 1 137 ? -33.821 51.534 32.634 1.00 28.27 125 ARG A C 1
ATOM 808 O O . ARG A 1 137 ? -34.538 51.875 31.687 1.00 28.08 125 ARG A O 1
ATOM 816 N N . ALA A 1 138 ? -34.290 50.923 33.718 1.00 30.55 126 ALA A N 1
ATOM 817 C CA . ALA A 1 138 ? -35.703 50.562 33.872 1.00 31.89 126 ALA A CA 1
ATOM 818 C C . ALA A 1 138 ? -36.571 51.792 34.197 1.00 31.59 126 ALA A C 1
ATOM 819 O O . ALA A 1 138 ? -37.675 51.959 33.664 1.00 29.83 126 ALA A O 1
ATOM 821 N N . LYS A 1 139 ? -36.062 52.637 35.083 1.00 33.37 127 LYS A N 1
ATOM 822 C CA . LYS A 1 139 ? -36.703 53.909 35.405 1.00 34.50 127 LYS A CA 1
ATOM 823 C C . LYS A 1 139 ? -36.897 54.736 34.122 1.00 34.70 127 LYS A C 1
ATOM 824 O O . LYS A 1 139 ? -37.989 55.219 33.835 1.00 35.07 127 LYS A O 1
ATOM 830 N N . ASP A 1 140 ? -35.819 54.878 33.358 1.00 34.22 128 ASP A N 1
ATOM 831 C CA . ASP A 1 140 ? -35.838 55.643 32.116 1.00 34.10 128 ASP A CA 1
ATOM 832 C C . ASP A 1 140 ? -36.774 55.010 31.057 1.00 32.00 128 ASP A C 1
ATOM 833 O O . ASP A 1 140 ? -37.495 55.713 30.370 1.00 32.95 128 ASP A O 1
ATOM 854 N N . GLU A 1 143 ? -40.357 55.839 31.866 1.00 34.20 131 GLU A N 1
ATOM 855 C CA . GLU A 1 143 ? -40.595 57.288 31.727 1.00 35.94 131 GLU A CA 1
ATOM 856 C C . GLU A 1 143 ? -40.712 57.709 30.273 1.00 35.52 131 GLU A C 1
ATOM 857 O O . GLU A 1 143 ? -41.465 58.625 29.961 1.00 36.81 131 GLU A O 1
ATOM 863 N N . LYS A 1 144 ? -39.980 57.039 29.382 1.00 35.80 132 LYS A N 1
ATOM 864 C CA . LYS A 1 144 ? -40.090 57.324 27.935 1.00 36.24 132 LYS A CA 1
ATOM 865 C C . LYS A 1 144 ? -41.417 56.805 27.368 1.00 37.10 132 LYS A C 1
ATOM 866 O O . LYS A 1 144 ? -41.890 57.290 26.343 1.00 39.65 132 LYS A O 1
ATOM 872 N N . LEU A 1 145 ? -42.013 55.826 28.046 1.00 37.82 133 LEU A N 1
ATOM 873 C CA . LEU A 1 145 ? -43.344 55.312 27.676 1.00 38.52 133 LEU A CA 1
ATOM 874 C C . LEU A 1 145 ? -44.458 56.009 28.472 1.00 40.29 133 LEU A C 1
ATOM 875 O O . LEU A 1 145 ? -45.587 55.503 28.554 1.00 41.67 133 LEU A O 1
ATOM 880 N N . GLY A 1 146 ? -44.134 57.160 29.064 1.00 40.30 134 GLY A N 1
ATOM 881 C CA . GLY A 1 146 ? -45.116 57.969 29.775 1.00 40.46 134 GLY A CA 1
ATOM 882 C C . GLY A 1 146 ? -45.593 57.430 31.114 1.00 40.17 134 GLY A C 1
ATOM 883 O O . GLY A 1 146 ? -46.526 57.967 31.689 1.00 41.03 134 GLY A O 1
ATOM 884 N N . SER A 1 147 ? -44.967 56.369 31.613 1.00 39.97 135 SER A N 1
ATOM 885 C CA . SER A 1 147 ? -45.323 55.842 32.923 1.00 39.30 135 SER A CA 1
ATOM 886 C C . SER A 1 147 ? -44.105 55.902 33.856 1.00 38.60 135 SER A C 1
ATOM 887 O O . SER A 1 147 ? -43.203 56.717 33.646 1.00 38.23 135 SER A O 1
ATOM 890 N N . LYS A 1 148 ? -44.082 55.057 34.889 1.00 37.94 136 LYS A N 1
ATOM 891 C CA . LYS A 1 148 ? -42.971 55.052 35.829 1.00 37.46 136 LYS A CA 1
ATOM 892 C C . LYS A 1 148 ? -42.721 53.687 36.435 1.00 37.11 136 LYS A C 1
ATOM 893 O O . LYS A 1 148 ? -43.573 52.789 36.387 1.00 36.73 136 LYS A O 1
ATOM 899 N N . LEU A 1 149 ? -41.534 53.552 37.012 1.00 37.11 137 LEU A N 1
ATOM 900 C CA . LEU A 1 149 ? -41.157 52.389 37.759 1.00 36.81 137 LEU A CA 1
ATOM 901 C C . LEU A 1 149 ? -41.612 52.647 39.169 1.00 37.49 137 LEU A C 1
ATOM 902 O O . LEU A 1 149 ? -41.187 53.622 39.794 1.00 38.82 137 LEU A O 1
ATOM 907 N N . SER A 1 150 ? -42.475 51.779 39.680 1.00 37.91 138 SER A N 1
ATOM 908 C CA . SER A 1 150 ? -43.139 52.021 40.966 1.00 36.21 138 SER A CA 1
ATOM 909 C C . SER A 1 150 ? -42.457 51.382 42.170 1.00 35.64 138 SER A C 1
ATOM 910 O O . SER A 1 150 ? -42.580 51.891 43.296 1.00 38.39 138 SER A O 1
ATOM 913 N N . ALA A 1 151 ? -41.751 50.274 41.953 1.00 33.40 139 ALA A N 1
ATOM 914 C CA . ALA A 1 151 ? -41.079 49.566 43.055 1.00 32.93 139 ALA A CA 1
ATOM 915 C C . ALA A 1 151 ? -40.039 48.578 42.557 1.00 32.72 139 ALA A C 1
ATOM 916 O O . ALA A 1 151 ? -39.919 48.334 41.360 1.00 31.25 139 ALA A O 1
ATOM 918 N N . LEU A 1 152 ? -39.298 48.005 43.504 1.00 34.83 140 LEU A N 1
ATOM 919 C CA . LEU A 1 152 ? -38.195 47.097 43.207 1.00 35.50 140 LEU A CA 1
ATOM 920 C C . LEU A 1 152 ? -37.943 46.100 44.344 1.00 35.74 140 LEU A C 1
ATOM 921 O O . LEU A 1 152 ? -38.072 46.442 45.515 1.00 36.41 140 LEU A O 1
ATOM 926 N N . THR A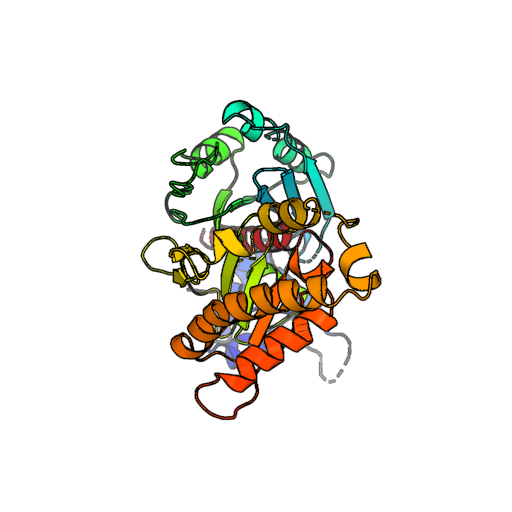 1 153 ? -37.579 44.869 43.982 1.00 35.59 141 THR A N 1
ATOM 927 C CA . THR A 1 153 ? -37.180 43.843 44.950 1.00 36.13 141 THR A CA 1
ATOM 928 C C . THR A 1 153 ? -35.861 43.244 44.499 1.00 36.52 141 THR A C 1
ATOM 929 O O . THR A 1 153 ? -35.761 42.711 43.404 1.00 39.36 141 THR A O 1
ATOM 933 N N . VAL A 1 154 ? -34.849 43.349 45.353 1.00 37.00 142 VAL A N 1
ATOM 934 C CA . VAL A 1 154 ? -33.527 42.805 45.082 1.00 36.60 142 VAL A CA 1
ATOM 935 C C . VAL A 1 154 ? -33.397 41.428 45.726 1.00 36.15 142 VAL A C 1
ATOM 936 O O . VAL A 1 154 ? -33.696 41.255 46.910 1.00 34.65 142 VAL A O 1
ATOM 940 N N . ALA A 1 155 ? -32.952 40.449 44.944 1.00 35.89 143 ALA A N 1
ATOM 941 C CA . ALA A 1 155 ? -32.798 39.087 45.446 1.00 35.70 143 ALA A CA 1
ATOM 942 C C . ALA A 1 155 ? -31.334 38.780 45.602 1.00 35.99 143 ALA A C 1
ATOM 943 O O . ALA A 1 155 ? -30.556 38.950 44.668 1.00 37.89 143 ALA A O 1
ATOM 945 N N . ALA A 1 156 ? -30.951 38.326 46.782 1.00 36.19 144 ALA A N 1
ATOM 946 C CA . ALA A 1 156 ? -29.562 38.011 47.051 1.00 36.79 144 ALA A CA 1
ATOM 947 C C . ALA A 1 156 ? -29.411 36.715 47.853 1.00 37.46 144 ALA A C 1
ATOM 948 O O . ALA A 1 156 ? -30.377 36.209 48.437 1.00 35.99 144 ALA A O 1
ATOM 950 N N . PRO A 1 157 ? -28.194 36.176 47.881 1.00 37.75 145 PRO A N 1
ATOM 951 C CA . PRO A 1 157 ? -27.934 34.946 48.607 1.00 38.44 145 PRO A CA 1
ATOM 952 C C . PRO A 1 157 ? -27.871 35.099 50.133 1.00 38.38 145 PRO A C 1
ATOM 953 O O . PRO A 1 157 ? -27.651 36.197 50.652 1.00 36.96 145 PRO A O 1
ATOM 957 N N . GLY A 1 158 ? -28.076 33.983 50.827 1.00 39.97 146 GLY A N 1
ATOM 958 C CA . GLY A 1 158 ? -27.904 33.911 52.278 1.00 41.20 146 GLY A CA 1
ATOM 959 C C . GLY A 1 158 ? -29.044 34.471 53.105 1.00 41.75 146 GLY A C 1
ATOM 960 O O . GLY A 1 158 ? -30.131 34.721 52.586 1.00 39.67 146 GLY A O 1
ATOM 961 N N . PRO A 1 159 ? -28.796 34.659 54.420 1.00 42.91 147 PRO A N 1
ATOM 962 C CA . PRO A 1 159 ? -29.771 35.230 55.333 1.00 42.72 147 PRO A CA 1
ATOM 963 C C . PRO A 1 159 ? -29.932 36.711 55.109 1.00 41.92 147 PRO A C 1
ATOM 964 O O . PRO A 1 159 ? -28.964 37.408 54.776 1.00 40.57 147 PRO A O 1
ATOM 968 N N . ILE A 1 160 ? -31.147 37.192 55.298 1.00 41.63 148 ILE A N 1
ATOM 969 C CA . ILE A 1 160 ? -31.469 38.552 54.981 1.00 43.05 148 ILE A CA 1
ATOM 970 C C . ILE A 1 160 ? -32.402 39.159 56.004 1.00 44.38 148 ILE A C 1
ATOM 971 O O . ILE A 1 160 ? -33.346 38.508 56.453 1.00 45.45 148 ILE A O 1
ATOM 976 N N . ASP A 1 161 ? -32.125 40.414 56.376 1.00 45.23 149 ASP A N 1
ATOM 977 C CA . ASP A 1 161 ? -33.009 41.184 57.248 1.00 45.73 149 ASP A CA 1
ATOM 978 C C . ASP A 1 161 ? -34.100 41.783 56.364 1.00 46.46 149 ASP A C 1
ATOM 979 O O . ASP A 1 161 ? -33.957 42.881 55.817 1.00 46.98 149 ASP A O 1
ATOM 984 N N . THR A 1 162 ? -35.187 41.049 56.229 1.00 47.03 150 THR A N 1
ATOM 985 C CA . THR A 1 162 ? -36.252 41.415 55.327 1.00 48.87 150 THR A CA 1
ATOM 986 C C . THR A 1 162 ? -36.995 42.714 55.757 1.00 49.70 150 THR A C 1
ATOM 987 O O . THR A 1 162 ? -37.505 43.451 54.908 1.00 48.77 150 THR A O 1
ATOM 991 N N . GLU A 1 163 ? -37.043 42.990 57.064 1.00 50.21 151 GLU A N 1
ATOM 992 C CA . GLU A 1 163 ? -37.746 44.180 57.559 1.00 49.80 151 GLU A CA 1
ATOM 993 C C . GLU A 1 163 ? -36.918 45.469 57.327 1.00 50.21 151 GLU A C 1
ATOM 994 O O . GLU A 1 163 ? -37.453 46.468 56.846 1.00 48.77 151 GLU A O 1
ATOM 997 N N . ARG A 1 164 ? -35.620 45.441 57.666 1.00 49.76 152 ARG A N 1
ATOM 998 C CA . ARG A 1 164 ? -34.747 46.619 57.459 1.00 48.49 152 ARG A CA 1
ATOM 999 C C . ARG A 1 164 ? -34.155 46.690 56.019 1.00 47.89 152 ARG A C 1
ATOM 1000 O O . ARG A 1 164 ? -33.706 47.750 55.577 1.00 46.89 152 ARG A O 1
ATOM 1005 N N . GLY A 1 165 ? -34.168 45.564 55.305 1.00 48.29 153 GLY A N 1
ATOM 1006 C CA . GLY A 1 165 ? -33.661 45.514 53.921 1.00 47.51 153 GLY A CA 1
ATOM 1007 C C . GLY A 1 165 ? -32.147 45.507 53.867 1.00 45.40 153 GLY A C 1
ATOM 1008 O O . GLY A 1 165 ? -31.532 46.331 53.172 1.00 44.89 153 GLY A O 1
ATOM 1009 N N . ILE A 1 166 ? -31.550 44.571 54.607 1.00 43.73 154 ILE A N 1
ATOM 1010 C CA . ILE A 1 166 ? -30.087 44.431 54.696 1.00 41.91 154 ILE A CA 1
ATOM 1011 C C . ILE A 1 166 ? -29.664 42.983 54.422 1.00 41.88 154 ILE A C 1
ATOM 1012 O O . ILE A 1 166 ? -30.305 42.040 54.890 1.00 40.71 154 ILE A O 1
ATOM 1017 N N . ILE A 1 167 ? -28.586 42.813 53.670 1.00 42.59 155 ILE A N 1
ATOM 1018 C CA . ILE A 1 167 ? -28.047 41.492 53.414 1.00 44.21 155 ILE A CA 1
ATOM 1019 C C . ILE A 1 167 ? -27.083 41.128 54.550 1.00 46.41 155 ILE A C 1
ATOM 1020 O O . ILE A 1 167 ? -25.975 41.669 54.639 1.00 44.92 155 ILE A O 1
ATOM 1025 N N . ILE A 1 168 ? -27.522 40.205 55.413 1.00 50.05 156 ILE A N 1
ATOM 1026 C CA . ILE A 1 168 ? -26.755 39.801 56.599 1.00 53.29 156 ILE A CA 1
ATOM 1027 C C . ILE A 1 168 ? -25.654 38.797 56.304 1.00 56.85 156 ILE A C 1
ATOM 1028 O O . ILE A 1 168 ? -24.805 38.539 57.166 1.00 58.55 156 ILE A O 1
ATOM 1033 N N . ASP A 1 169 ? -25.655 38.231 55.102 1.00 59.50 157 ASP A N 1
ATOM 1034 C CA . ASP A 1 169 ? -24.717 37.160 54.784 1.00 62.48 157 ASP A CA 1
ATOM 1035 C C . ASP A 1 169 ? -23.294 37.515 55.250 1.00 63.53 157 ASP A C 1
ATOM 1036 O O . ASP A 1 169 ? -22.681 38.446 54.722 1.00 63.91 157 ASP A O 1
ATOM 1041 N N . PRO A 1 170 ? -22.775 36.781 56.263 1.00 65.35 158 PRO A N 1
ATOM 1042 C CA . PRO A 1 170 ? -21.381 36.955 56.715 1.00 66.54 158 PRO A CA 1
ATOM 1043 C C . PRO A 1 170 ? -20.337 36.669 55.621 1.00 67.91 158 PRO A C 1
ATOM 1044 O O . PRO A 1 170 ? -19.321 37.366 55.546 1.00 68.17 158 PRO A O 1
ATOM 1048 N N . ARG A 1 171 ? -20.594 35.652 54.786 1.00 69.69 159 ARG A N 1
ATOM 1049 C CA . ARG A 1 171 ? -19.685 35.292 53.682 1.00 69.81 159 ARG A CA 1
ATOM 1050 C C . ARG A 1 171 ? -19.312 36.536 52.862 1.00 70.36 159 ARG A C 1
ATOM 1051 O O . ARG A 1 171 ? -20.132 37.447 52.681 1.00 70.13 159 ARG A O 1
ATOM 1054 N N . ASN A 1 172 ? -18.076 36.570 52.373 1.00 71.18 160 ASN A N 1
ATOM 1055 C CA . ASN A 1 172 ? -17.592 37.718 51.616 1.00 71.15 160 ASN A CA 1
ATOM 1056 C C . ASN A 1 172 ? -18.500 38.051 50.406 1.00 71.73 160 ASN A C 1
ATOM 1057 O O . ASN A 1 172 ? -18.421 37.417 49.347 1.00 72.80 160 ASN A O 1
ATOM 1060 N N . PHE A 1 173 ? -19.371 39.042 50.605 1.00 71.09 161 PHE A N 1
ATOM 1061 C CA . PHE A 1 173 ? -20.204 39.608 49.542 1.00 70.58 161 PHE A CA 1
ATOM 1062 C C . PHE A 1 173 ? -20.042 41.124 49.606 1.00 67.94 161 PHE A C 1
ATOM 1063 O O . PHE A 1 173 ? -20.178 41.708 50.682 1.00 67.96 161 PHE A O 1
ATOM 1071 N N . PRO A 1 174 ? -19.749 41.773 48.459 1.00 64.72 162 PRO A N 1
ATOM 1072 C CA . PRO A 1 174 ? -19.545 43.233 48.486 1.00 61.82 162 PRO A CA 1
ATOM 1073 C C . PRO A 1 174 ? -20.789 44.048 48.904 1.00 58.36 162 PRO A C 1
ATOM 1074 O O . PRO A 1 174 ? -20.706 45.275 49.005 1.00 56.78 162 PRO A O 1
ATOM 1078 N N . LEU A 1 175 ? -21.918 43.372 49.147 1.00 55.10 163 LEU A N 1
ATOM 1079 C CA . LEU A 1 175 ? -23.159 44.054 49.546 1.00 53.16 163 LEU A CA 1
ATOM 1080 C C . LEU A 1 175 ? -23.661 43.651 50.944 1.00 52.24 163 LEU A C 1
ATOM 1081 O O . LEU A 1 175 ? -24.790 43.948 51.309 1.00 51.86 163 LEU A O 1
ATOM 1086 N N . SER A 1 176 ? -22.820 42.984 51.718 1.00 52.57 164 SER A N 1
ATOM 1087 C CA . SER A 1 176 ? -23.196 42.577 53.069 1.00 53.26 164 SER A CA 1
ATOM 1088 C C . SER A 1 176 ? -23.187 43.778 54.031 1.00 53.80 164 SER A C 1
ATOM 1089 O O . SER A 1 176 ? -22.468 44.753 53.810 1.00 54.40 164 SER A O 1
ATOM 1092 N N . GLN A 1 177 ? -23.995 43.690 55.094 1.00 54.07 165 GLN A N 1
ATOM 1093 C CA . GLN A 1 177 ? -24.019 44.711 56.183 1.00 54.28 165 GLN A CA 1
ATOM 1094 C C . GLN A 1 177 ? -24.109 46.156 55.664 1.00 53.15 165 GLN A C 1
ATOM 1095 O O . GLN A 1 177 ? -23.453 47.064 56.181 1.00 54.98 165 GLN A O 1
ATOM 1101 N N . ILE A 1 178 ? -24.933 46.345 54.649 1.00 51.56 166 ILE A N 1
ATOM 1102 C CA . ILE A 1 178 ? -25.118 47.631 54.013 1.00 49.50 166 ILE A CA 1
ATOM 1103 C C . ILE A 1 178 ? -26.614 47.923 53.946 1.00 48.04 166 ILE A C 1
ATOM 1104 O O . ILE A 1 178 ? -27.391 47.055 53.551 1.00 48.46 166 ILE A O 1
ATOM 1109 N N . PRO A 1 179 ? -27.029 49.149 54.338 1.00 46.04 167 PRO A N 1
ATOM 1110 C CA . PRO A 1 179 ? -28.455 49.496 54.284 1.00 44.67 167 PRO A CA 1
ATOM 1111 C C . PRO A 1 179 ? -28.895 49.654 52.833 1.00 43.94 167 PRO A C 1
ATOM 1112 O O . PRO A 1 179 ? -29.068 50.779 52.341 1.00 43.92 167 PRO A O 1
ATOM 1116 N N . LEU A 1 180 ? -29.069 48.517 52.161 1.00 42.31 168 LEU A N 1
ATOM 1117 C CA . LEU A 1 180 ? -29.307 48.484 50.729 1.00 40.83 168 LEU A CA 1
ATOM 1118 C C . LEU A 1 180 ? -30.656 49.088 50.347 1.00 39.49 168 LEU A C 1
ATOM 1119 O O . LEU A 1 180 ? -30.723 50.009 49.537 1.00 38.30 168 LEU A O 1
ATOM 1124 N N . ALA A 1 181 ? -31.724 48.569 50.928 1.00 39.84 169 ALA A N 1
ATOM 1125 C CA . ALA A 1 181 ? -33.060 49.089 50.647 1.00 40.91 169 ALA A CA 1
ATOM 1126 C C . ALA A 1 181 ? -33.092 50.604 50.852 1.00 41.81 169 ALA A C 1
ATOM 1127 O O . ALA A 1 181 ? -33.594 51.349 50.009 1.00 41.51 169 ALA A O 1
ATOM 1129 N N . ASN A 1 182 ? -32.543 51.054 51.973 1.00 41.86 170 ASN A N 1
ATOM 1130 C CA . ASN A 1 182 ? -32.563 52.461 52.293 1.00 42.25 170 ASN A CA 1
ATOM 1131 C C . ASN A 1 182 ? -31.845 53.307 51.259 1.00 40.49 170 ASN A C 1
ATOM 1132 O O . ASN A 1 182 ? -32.389 54.307 50.810 1.00 41.53 170 ASN A O 1
ATOM 1137 N N . LEU A 1 183 ? -30.633 52.922 50.866 1.00 39.09 171 LEU A N 1
ATOM 1138 C CA . LEU A 1 183 ? -29.885 53.769 49.930 1.00 38.72 171 LEU A CA 1
ATOM 1139 C C . LEU A 1 183 ? -30.541 53.788 48.549 1.00 37.11 171 LEU A C 1
ATOM 1140 O O . LEU A 1 183 ? -30.446 54.787 47.818 1.00 34.27 171 LEU A O 1
ATOM 1145 N N . LEU A 1 184 ? -31.225 52.697 48.204 1.00 37.34 172 LEU A N 1
ATOM 1146 C CA . LEU A 1 184 ? -31.974 52.639 46.952 1.00 37.28 172 LEU A CA 1
ATOM 1147 C C . LEU A 1 184 ? -33.254 53.471 47.058 1.00 38.42 172 LEU A C 1
ATOM 1148 O O . LEU A 1 184 ? -33.588 54.227 46.136 1.00 36.34 172 LEU A O 1
ATOM 1153 N N . LYS A 1 185 ? -33.966 53.338 48.182 1.00 40.23 173 LYS A N 1
ATOM 1154 C CA . LYS A 1 185 ? -35.173 54.141 48.418 1.00 41.52 173 LYS A CA 1
ATOM 1155 C C . LYS A 1 185 ? -34.845 55.613 48.277 1.00 40.90 173 LYS A C 1
ATOM 1156 O O . LYS A 1 185 ? -35.513 56.342 47.547 1.00 39.42 173 LYS A O 1
ATOM 1162 N N . GLU A 1 186 ? -33.803 56.037 48.990 1.00 41.57 174 GLU A N 1
ATOM 1163 C CA . GLU A 1 186 ? -33.333 57.408 48.947 1.00 42.05 174 GLU A CA 1
ATOM 1164 C C . GLU A 1 186 ? -33.058 57.845 47.532 1.00 41.69 174 GLU A C 1
ATOM 1165 O O . GLU A 1 186 ? -33.604 58.840 47.057 1.00 43.25 174 GLU A O 1
ATOM 1171 N N . LYS A 1 187 ? -32.199 57.095 46.855 1.00 41.98 175 LYS A N 1
ATOM 1172 C CA . LYS A 1 187 ? -31.747 57.478 45.530 1.00 41.22 175 LYS A CA 1
ATOM 1173 C C . LYS A 1 187 ? -32.854 57.486 44.472 1.00 40.64 175 LYS A C 1
ATOM 1174 O O . LYS A 1 187 ? -32.821 58.303 43.557 1.00 41.08 175 LYS A O 1
ATOM 1180 N N . TYR A 1 188 ? -33.831 56.598 44.596 1.00 40.36 176 TYR A N 1
ATOM 1181 C CA . TYR A 1 188 ? -34.829 56.447 43.528 1.00 41.05 176 TYR A CA 1
ATOM 1182 C C . TYR A 1 188 ? -36.254 56.926 43.849 1.00 41.93 176 TYR A C 1
ATOM 1183 O O . TYR A 1 188 ? -37.024 57.227 42.935 1.00 42.63 176 TYR A O 1
ATOM 1192 N N . GLY A 1 189 ? -36.597 56.998 45.128 1.00 42.10 177 GLY A N 1
ATOM 1193 C CA . GLY A 1 189 ? -37.925 57.442 45.530 1.00 42.61 177 GLY A CA 1
ATOM 1194 C C . GLY A 1 189 ? -39.024 56.442 45.187 1.00 43.37 177 GLY A C 1
ATOM 1195 O O . GLY A 1 189 ? -40.146 56.832 44.853 1.00 44.22 177 GLY A O 1
ATOM 1196 N N . ILE A 1 190 ? -38.696 55.152 45.267 1.00 42.77 178 ILE A N 1
ATOM 1197 C CA . ILE A 1 190 ? -39.670 54.085 45.049 1.00 42.53 178 ILE A CA 1
ATOM 1198 C C . ILE A 1 190 ? -39.596 53.123 46.219 1.00 43.05 178 ILE A C 1
ATOM 1199 O O . ILE A 1 190 ? -38.803 53.322 47.135 1.00 42.56 178 ILE A O 1
ATOM 1204 N N . GLU A 1 191 ? -40.430 52.084 46.183 1.00 43.14 179 GLU A N 1
ATOM 1205 C CA . GLU A 1 191 ? -40.457 51.065 47.219 1.00 43.66 179 GLU A CA 1
ATOM 1206 C C . GLU A 1 191 ? -39.437 49.986 46.915 1.00 41.83 179 GLU A C 1
ATOM 1207 O O . GLU A 1 191 ? -39.415 49.455 45.812 1.00 44.01 179 GLU A O 1
ATOM 1213 N N . VAL A 1 192 ? -38.599 49.655 47.893 1.00 38.99 180 VAL A N 1
ATOM 1214 C CA . VAL A 1 192 ? -37.564 48.642 47.704 1.00 37.59 180 VAL A CA 1
ATOM 1215 C C . VAL A 1 192 ? -37.568 47.573 48.814 1.00 37.54 180 VAL A C 1
ATOM 1216 O O . VAL A 1 192 ? -37.622 47.894 50.005 1.00 40.30 180 VAL A O 1
ATOM 1220 N N . TRP A 1 193 ? -37.515 46.306 48.405 1.00 35.87 181 TRP A N 1
ATOM 1221 C CA . TRP A 1 193 ? -37.399 45.196 49.331 1.00 34.41 181 TRP A CA 1
ATOM 1222 C C . TRP A 1 193 ? -36.169 44.361 48.965 1.00 35.31 181 TRP A C 1
ATOM 1223 O O . TRP A 1 193 ? -35.670 44.422 47.834 1.00 37.60 181 TRP A O 1
ATOM 1234 N N . VAL A 1 194 ? -35.675 43.603 49.933 1.00 33.95 182 VAL A N 1
ATOM 1235 C CA . VAL A 1 194 ? -34.550 42.697 49.735 1.00 32.89 182 VAL A CA 1
ATOM 1236 C C . VAL A 1 194 ? -34.996 41.335 50.220 1.00 33.29 182 VAL A C 1
ATOM 1237 O O . VAL A 1 194 ? -35.644 41.221 51.262 1.00 32.98 182 VAL A O 1
ATOM 1241 N N . GLU A 1 195 ? -34.633 40.300 49.479 1.00 33.75 183 GLU A N 1
ATOM 1242 C CA . GLU A 1 195 ? -35.236 39.009 49.669 1.00 34.81 183 GLU A CA 1
ATOM 1243 C C . GLU A 1 195 ? -34.268 37.866 49.293 1.00 32.59 183 GLU A C 1
ATOM 1244 O O . GLU A 1 195 ? -33.389 38.049 48.461 1.00 33.85 183 GLU A O 1
ATOM 1250 N N . ASN A 1 196 ? -34.426 36.691 49.907 1.00 29.66 184 ASN A N 1
ATOM 1251 C CA . ASN A 1 196 ? -33.514 35.561 49.604 1.00 28.35 184 ASN A CA 1
ATOM 1252 C C . ASN A 1 196 ? -33.713 35.075 48.183 1.00 29.43 184 ASN A C 1
ATOM 1253 O O . ASN A 1 196 ? -34.840 34.992 47.705 1.00 31.15 184 ASN A O 1
ATOM 1258 N N . ASP A 1 197 ? -32.616 34.753 47.507 1.00 31.74 185 ASP A N 1
ATOM 1259 C CA . ASP A 1 197 ? -32.678 34.361 46.095 1.00 33.92 185 ASP A CA 1
ATOM 1260 C C . ASP A 1 197 ? -33.440 33.060 45.852 1.00 34.80 185 ASP A C 1
ATOM 1261 O O . ASP A 1 197 ? -34.272 32.988 44.937 1.00 34.69 185 ASP A O 1
ATOM 1266 N N . ALA A 1 198 ? -33.166 32.036 46.660 1.00 34.27 186 ALA A N 1
ATOM 1267 C CA . ALA A 1 198 ? -33.869 30.756 46.523 1.00 34.86 186 ALA A CA 1
ATOM 1268 C C . ALA A 1 198 ? -35.367 30.919 46.801 1.00 35.17 186 ALA A C 1
ATOM 1269 O O . ALA A 1 198 ? -36.196 30.285 46.147 1.00 36.64 186 ALA A O 1
ATOM 1271 N N . ASP A 1 199 ? -35.709 31.768 47.770 1.00 35.07 187 ASP A N 1
ATOM 1272 C CA . ASP A 1 199 ? -37.112 32.066 48.074 1.00 36.02 187 ASP A CA 1
ATOM 1273 C C . ASP A 1 199 ? -37.809 32.681 46.874 1.00 35.83 187 ASP A C 1
ATOM 1274 O O . ASP A 1 199 ? -38.972 32.383 46.593 1.00 39.07 187 ASP A O 1
ATOM 1287 N N . GLY A 1 201 ? -36.838 32.381 43.774 1.00 30.90 189 GLY A N 1
ATOM 1288 C CA . GLY A 1 201 ? -36.890 31.378 42.712 1.00 30.71 189 GLY A CA 1
ATOM 1289 C C . GLY A 1 201 ? -38.163 30.585 42.880 1.00 30.60 189 GLY A C 1
ATOM 1290 O O . GLY A 1 201 ? -38.891 30.360 41.932 1.00 28.89 189 GLY A O 1
ATOM 1291 N N . ALA A 1 202 ? -38.424 30.169 44.117 1.00 31.73 190 ALA A N 1
ATOM 1292 C CA . ALA A 1 202 ? -39.637 29.455 44.452 1.00 31.42 190 ALA A CA 1
ATOM 1293 C C . ALA A 1 202 ? -40.843 30.284 44.110 1.00 32.21 190 ALA A C 1
ATOM 1294 O O . ALA A 1 202 ? -41.831 29.756 43.584 1.00 31.29 190 ALA A O 1
ATOM 1296 N N . VAL A 1 203 ? -40.787 31.586 44.408 1.00 32.49 191 VAL A N 1
ATOM 1297 C CA . VAL A 1 203 ? -41.921 32.468 44.084 1.00 34.76 191 VAL A CA 1
ATOM 1298 C C . VAL A 1 203 ? -42.106 32.528 42.567 1.00 33.67 191 VAL A C 1
ATOM 1299 O O . VAL A 1 203 ? -43.228 32.488 42.073 1.00 34.27 191 VAL A O 1
ATOM 1303 N N . GLY A 1 204 ? -40.995 32.604 41.845 1.00 32.79 192 GLY A N 1
ATOM 1304 C CA . GLY A 1 204 ? -41.003 32.539 40.383 1.00 33.32 192 GLY A CA 1
ATOM 1305 C C . GLY A 1 204 ? -41.724 31.310 39.828 1.00 34.18 192 GLY A C 1
ATOM 1306 O O . GLY A 1 204 ? -42.485 31.436 38.882 1.00 32.27 192 GLY A O 1
ATOM 1307 N N . GLU A 1 205 ? -41.488 30.121 40.418 1.00 35.01 193 GLU A N 1
ATOM 1308 C CA . GLU A 1 205 ? -42.150 28.867 39.942 1.00 37.54 193 GLU A CA 1
ATOM 1309 C C . GLU A 1 205 ? -43.612 28.856 40.241 1.00 37.99 193 GLU A C 1
ATOM 1310 O O . GLU A 1 205 ? -44.407 28.418 39.419 1.00 38.91 193 GLU A O 1
ATOM 1316 N N . LYS A 1 206 ? -43.965 29.316 41.434 1.00 39.13 194 LYS A N 1
ATOM 1317 C CA . LYS A 1 206 ? -45.355 29.387 41.862 1.00 39.45 194 LYS A CA 1
ATOM 1318 C C . LYS A 1 206 ? -46.182 30.130 40.833 1.00 38.96 194 LYS A C 1
ATOM 1319 O O . LYS A 1 206 ? -47.216 29.633 40.369 1.00 37.66 194 LYS A O 1
ATOM 1325 N N . TRP A 1 207 ? -45.728 31.314 40.459 1.00 38.97 195 TRP A N 1
ATOM 1326 C CA . TRP A 1 207 ? -46.504 32.142 39.546 1.00 39.91 195 TRP A CA 1
ATOM 1327 C C . TRP A 1 207 ? -46.385 31.728 38.069 1.00 40.59 195 TRP A C 1
ATOM 1328 O O . TRP A 1 207 ? -47.378 31.726 37.354 1.00 41.71 195 TRP A O 1
ATOM 1339 N N . TYR A 1 208 ? -45.183 31.378 37.624 1.00 42.28 196 TYR A N 1
ATOM 1340 C CA . TYR A 1 208 ? -44.965 30.977 36.217 1.00 44.07 196 TYR A CA 1
ATOM 1341 C C . TYR A 1 208 ? -45.677 29.654 35.909 1.00 43.98 196 TYR A C 1
ATOM 1342 O O . TYR A 1 208 ? -46.005 29.385 34.766 1.00 45.79 196 TYR A O 1
ATOM 1351 N N . THR A 1 209 ? -45.908 28.844 36.946 1.00 43.27 197 THR A N 1
ATOM 1352 C CA . THR A 1 209 ? -46.567 27.540 36.807 1.00 43.71 197 THR A CA 1
ATOM 1353 C C . THR A 1 209 ? -48.017 27.571 37.269 1.00 43.89 197 THR A C 1
ATOM 1354 O O . THR A 1 209 ? -48.740 26.588 37.118 1.00 43.12 197 THR A O 1
ATOM 1358 N N . LYS A 1 210 ? -48.446 28.691 37.841 1.00 43.91 198 LYS A N 1
ATOM 1359 C CA . LYS A 1 210 ? -49.776 28.782 38.423 1.00 43.37 198 LYS A CA 1
ATOM 1360 C C . LYS A 1 210 ? -50.026 27.592 39.385 1.00 44.07 198 LYS A C 1
ATOM 1361 O O . LYS A 1 210 ? -50.993 26.856 39.235 1.00 44.26 198 LYS A O 1
ATOM 1363 N N . ARG A 1 211 ? -49.127 27.426 40.363 1.00 44.78 199 ARG A N 1
ATOM 1364 C CA . ARG A 1 211 ? -49.261 26.393 41.410 1.00 45.85 199 ARG A CA 1
ATOM 1365 C C . ARG A 1 211 ? -49.755 27.008 42.697 1.00 45.57 199 ARG A C 1
ATOM 1366 O O . ARG A 1 211 ? -49.492 28.174 42.973 1.00 46.62 199 ARG A O 1
ATOM 1374 N N . ASP A 1 212 ? -50.464 26.217 43.491 1.00 44.99 200 ASP A N 1
ATOM 1375 C CA . ASP A 1 212 ? -50.882 26.643 44.829 1.00 45.56 200 ASP A CA 1
ATOM 1376 C C . ASP A 1 212 ? -50.709 25.497 45.817 1.00 42.42 200 ASP A C 1
ATOM 1377 O O . ASP A 1 212 ? -51.348 25.468 46.864 1.00 40.94 200 ASP A O 1
ATOM 1382 N N . ASP A 1 213 ? -49.833 24.555 45.473 1.00 40.87 201 ASP A N 1
ATOM 1383 C CA . ASP A 1 213 ? -49.561 23.409 46.327 1.00 40.42 201 ASP A CA 1
ATOM 1384 C C . ASP A 1 213 ? -48.263 23.655 47.093 1.00 39.59 201 ASP A C 1
ATOM 1385 O O . ASP A 1 213 ? -47.840 24.802 47.222 1.00 40.53 201 ASP A O 1
ATOM 1390 N N . SER A 1 214 ? -47.638 22.590 47.604 1.00 37.93 202 SER A N 1
ATOM 1391 C CA . SER A 1 214 ? -46.387 22.723 48.351 1.00 36.64 202 SER A CA 1
ATOM 1392 C C . SER A 1 214 ? -45.221 22.088 47.619 1.00 37.79 202 SER A C 1
ATOM 1393 O O . SER A 1 214 ? -45.351 21.018 47.045 1.00 39.52 202 SER A O 1
ATOM 1396 N N . PHE A 1 215 ? -44.073 22.754 47.653 1.00 38.26 203 PHE A N 1
ATOM 1397 C CA . PHE A 1 215 ? -42.866 22.222 47.044 1.00 36.96 203 PHE A CA 1
ATOM 1398 C C . PHE A 1 215 ? -41.661 22.993 47.534 1.00 36.69 203 PHE A C 1
ATOM 1399 O O . PHE A 1 215 ? -41.804 23.970 48.249 1.00 38.89 203 PHE A O 1
ATOM 1407 N N . ALA A 1 216 ? -40.475 22.542 47.143 1.00 34.49 204 ALA A N 1
ATOM 1408 C CA . ALA A 1 216 ? -39.224 23.223 47.484 1.00 32.56 204 ALA A CA 1
ATOM 1409 C C . ALA A 1 216 ? -38.488 23.504 46.203 1.00 32.28 204 ALA A C 1
ATOM 1410 O O . ALA A 1 216 ? -38.351 22.620 45.350 1.00 31.53 204 ALA A O 1
ATOM 1412 N N . TRP A 1 217 ? -38.023 24.735 46.054 1.00 32.43 205 TRP A N 1
ATOM 1413 C CA . TRP A 1 217 ? -37.292 25.134 44.872 1.00 30.89 205 TRP A CA 1
ATOM 1414 C C . TRP A 1 217 ? -35.841 25.217 45.262 1.00 32.14 205 TRP A C 1
ATOM 1415 O O . TRP A 1 217 ? -35.457 26.018 46.108 1.00 29.83 205 TRP A O 1
ATOM 1426 N N . ILE A 1 218 ? -35.026 24.395 44.649 1.00 35.06 206 ILE A N 1
ATOM 1427 C CA . ILE A 1 218 ? -33.645 24.321 45.040 1.00 35.32 206 ILE A CA 1
ATOM 1428 C C . ILE A 1 218 ? -32.733 25.058 44.077 1.00 35.67 206 ILE A C 1
ATOM 1429 O O . ILE A 1 218 ? -32.692 24.764 42.887 1.00 38.08 206 ILE A O 1
ATOM 1434 N N . LEU A 1 219 ? -32.018 26.034 44.628 1.00 35.79 207 LEU A N 1
ATOM 1435 C CA . LEU A 1 219 ? -31.061 26.836 43.899 1.00 36.57 207 LEU A CA 1
ATOM 1436 C C . LEU A 1 219 ? -29.752 26.091 43.835 1.00 36.93 207 LEU A C 1
ATOM 1437 O O . LEU A 1 219 ? -29.297 25.569 44.832 1.00 37.78 207 LEU A O 1
ATOM 1442 N N . THR A 1 220 ? -29.142 26.043 42.661 1.00 39.40 208 THR A N 1
ATOM 1443 C CA . THR A 1 220 ? -27.862 25.350 42.498 1.00 40.59 208 THR A CA 1
ATOM 1444 C C . THR A 1 220 ? -26.946 26.113 41.571 1.00 42.34 208 THR A C 1
ATOM 1445 O O . THR A 1 220 ? -27.394 26.656 40.555 1.00 42.53 208 THR A O 1
ATOM 1449 N N . GLY A 1 221 ? -25.657 26.149 41.921 1.00 45.36 209 GLY A N 1
ATOM 1450 C CA . GLY A 1 221 ? -24.633 26.811 41.094 1.00 47.23 209 GLY A CA 1
ATOM 1451 C C . GLY A 1 221 ? -24.123 28.088 41.740 1.00 49.53 209 GLY A C 1
ATOM 1452 O O . GLY A 1 221 ? -24.827 29.104 41.765 1.00 50.57 209 GLY A O 1
ATOM 1453 N N . LYS A 1 222 ? -22.889 28.036 42.251 1.00 51.24 210 LYS A N 1
ATOM 1454 C CA . LYS A 1 222 ? -22.286 29.138 43.022 1.00 51.41 210 LYS A CA 1
ATOM 1455 C C . LYS A 1 222 ? -22.732 28.998 44.475 1.00 51.42 210 LYS A C 1
ATOM 1456 O O . LYS A 1 222 ? -21.905 29.008 45.394 1.00 50.62 210 LYS A O 1
ATOM 1458 N N . GLY A 1 223 ? -24.049 28.861 44.671 1.00 50.42 211 GLY A N 1
ATOM 1459 C CA . GLY A 1 223 ? -24.622 28.631 45.992 1.00 48.71 211 GLY A CA 1
ATOM 1460 C C . GLY A 1 223 ? -25.668 27.532 45.970 1.00 47.31 211 GLY A C 1
ATOM 1461 O O . GLY A 1 223 ? -26.183 27.170 44.906 1.00 48.00 211 GLY A O 1
ATOM 1462 N N . ILE A 1 224 ? -25.967 26.997 47.153 1.00 45.13 212 ILE A N 1
ATOM 1463 C CA . ILE A 1 224 ? -27.024 25.990 47.333 1.00 44.42 212 ILE A CA 1
ATOM 1464 C C . ILE A 1 224 ? -28.029 26.497 48.381 1.00 42.70 212 ILE A C 1
ATOM 1465 O O . ILE A 1 224 ? -27.638 27.055 49.416 1.00 42.50 212 ILE A O 1
ATOM 1470 N N . GLY A 1 225 ? -29.312 26.302 48.120 1.00 40.07 213 GLY A N 1
ATOM 1471 C CA . GLY A 1 225 ? -30.341 26.736 49.053 1.00 38.83 213 GLY A CA 1
ATOM 1472 C C . GLY A 1 225 ? -31.698 26.304 48.601 1.00 37.77 213 GLY A C 1
ATOM 1473 O O . GLY A 1 225 ? -31.852 25.823 47.496 1.00 38.71 213 GLY A O 1
ATOM 1474 N N . ALA A 1 226 ? -32.693 26.477 49.458 1.00 37.10 214 ALA A N 1
ATOM 1475 C CA . ALA A 1 226 ? -34.046 26.079 49.120 1.00 36.62 214 ALA A CA 1
ATOM 1476 C C . ALA A 1 226 ? -35.054 27.163 49.429 1.00 35.96 214 ALA A C 1
ATOM 1477 O O . ALA A 1 226 ? -34.954 27.853 50.444 1.00 37.33 214 ALA A O 1
ATOM 1479 N N . GLY A 1 227 ? -36.022 27.308 48.537 1.00 35.02 215 GLY A N 1
ATOM 1480 C CA . GLY A 1 227 ? -37.153 28.192 48.745 1.00 35.62 215 GLY A CA 1
ATOM 1481 C C . GLY A 1 227 ? -38.305 27.277 49.022 1.00 36.89 215 GLY A C 1
ATOM 1482 O O . GLY A 1 227 ? -38.564 26.358 48.248 1.00 39.73 215 GLY A O 1
ATOM 1483 N N . ILE A 1 228 ? -38.998 27.504 50.122 1.00 36.05 216 ILE A N 1
ATOM 1484 C CA . ILE A 1 228 ? -40.030 26.585 50.539 1.00 36.23 216 ILE A CA 1
ATOM 1485 C C . ILE A 1 228 ? -41.401 27.210 50.467 1.00 35.77 216 ILE A C 1
ATOM 1486 O O . ILE A 1 228 ? -41.670 28.257 51.072 1.00 36.61 216 ILE A O 1
ATOM 1491 N N . ILE A 1 229 ? -42.269 26.557 49.712 1.00 34.07 217 ILE A N 1
ATOM 1492 C CA . ILE A 1 229 ? -43.602 27.030 49.496 1.00 31.64 217 ILE A CA 1
ATOM 1493 C C . ILE A 1 229 ? -44.575 26.027 50.056 1.00 31.34 217 ILE A C 1
ATOM 1494 O O . ILE A 1 229 ? -44.445 24.835 49.826 1.00 33.99 217 ILE A O 1
ATOM 1499 N N . ILE A 1 230 ? -45.545 26.525 50.813 1.00 31.70 218 ILE A N 1
ATOM 1500 C CA . ILE A 1 230 ? -46.529 25.688 51.473 1.00 34.30 218 ILE A CA 1
ATOM 1501 C C . ILE A 1 230 ? -47.906 26.236 51.218 1.00 34.84 218 ILE A C 1
ATOM 1502 O O . ILE A 1 230 ? -48.215 27.379 51.586 1.00 35.55 218 ILE A O 1
ATOM 1507 N N . ASP A 1 231 ? -48.737 25.419 50.575 1.00 36.13 219 ASP A N 1
ATOM 1508 C CA . ASP A 1 231 ? -50.084 25.820 50.193 1.00 36.18 219 ASP A CA 1
ATOM 1509 C C . ASP A 1 231 ? -50.081 27.167 49.482 1.00 35.86 219 ASP A C 1
ATOM 1510 O O . ASP A 1 231 ? -50.948 28.009 49.717 1.00 38.70 219 ASP A O 1
ATOM 1515 N N . GLY A 1 232 ? -49.099 27.372 48.616 1.00 34.99 220 GLY A N 1
ATOM 1516 C CA . GLY A 1 232 ? -49.068 28.561 47.776 1.00 37.25 220 GLY A CA 1
ATOM 1517 C C . GLY A 1 232 ? -48.354 29.781 48.343 1.00 37.13 220 GLY A C 1
ATOM 1518 O O . GLY A 1 232 ? -48.072 30.718 47.608 1.00 35.92 220 GLY A O 1
ATOM 1519 N N . GLU A 1 233 ? -48.068 29.776 49.645 1.00 36.49 221 GLU A N 1
ATOM 1520 C CA . GLU A 1 233 ? -47.377 30.903 50.281 1.00 36.92 221 GLU A CA 1
ATOM 1521 C C . GLU A 1 233 ? -45.908 30.569 50.536 1.00 35.18 221 GLU A C 1
ATOM 1522 O O . GLU A 1 233 ? -45.540 29.409 50.723 1.00 31.65 221 GLU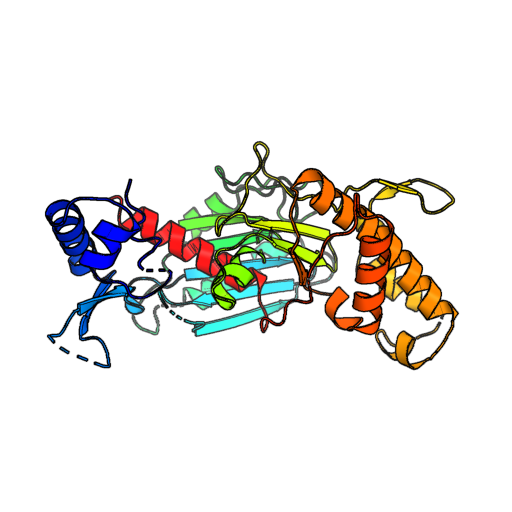 A O 1
ATOM 1528 N N . LEU A 1 234 ? -45.075 31.595 50.544 1.00 32.94 222 LEU A N 1
ATOM 1529 C CA . LEU A 1 234 ? -43.682 31.419 50.846 1.00 31.95 222 LEU A CA 1
ATOM 1530 C C . LEU A 1 234 ? -43.521 31.208 52.344 1.00 32.29 222 LEU A C 1
ATOM 1531 O O . LEU A 1 234 ? -44.093 31.950 53.132 1.00 32.08 222 LEU A O 1
ATOM 1536 N N . TYR A 1 235 ? -42.748 30.188 52.728 1.00 31.65 223 TYR A N 1
ATOM 1537 C CA . TYR A 1 235 ? -42.451 29.921 54.144 1.00 31.11 223 TYR A CA 1
ATOM 1538 C C . TYR A 1 235 ? -41.288 30.792 54.621 1.00 32.29 223 TYR A C 1
ATOM 1539 O O . TYR A 1 235 ? -40.251 30.867 53.959 1.00 33.93 223 TYR A O 1
ATOM 1548 N N . ARG A 1 236 ? -41.456 31.426 55.777 1.00 33.34 224 ARG A N 1
ATOM 1549 C CA . ARG A 1 236 ? -40.439 32.318 56.329 1.00 34.47 224 ARG A CA 1
ATOM 1550 C C . ARG A 1 236 ? -39.975 31.898 57.687 1.00 33.26 224 ARG A C 1
ATOM 1551 O O . ARG A 1 236 ? -40.757 31.410 58.498 1.00 31.19 224 ARG A O 1
ATOM 1559 N N . GLY A 1 237 ? -38.686 32.098 57.941 1.00 33.86 225 GLY A N 1
ATOM 1560 C CA . GLY A 1 237 ? -38.105 31.777 59.232 1.00 34.21 225 GLY A CA 1
ATOM 1561 C C . GLY A 1 237 ? -38.151 32.987 60.132 1.00 34.76 225 GLY A C 1
ATOM 1562 O O . GLY A 1 237 ? -38.524 34.074 59.694 1.00 34.21 225 GLY A O 1
ATOM 1563 N N . GLU A 1 238 ? -37.765 32.794 61.395 1.00 35.20 226 GLU A N 1
ATOM 1564 C CA . GLU A 1 238 ? -37.763 33.869 62.394 1.00 34.85 226 GLU A CA 1
ATOM 1565 C C . GLU A 1 238 ? -36.503 34.722 62.366 1.00 33.75 226 GLU A C 1
ATOM 1566 O O . GLU A 1 238 ? -36.494 35.823 62.908 1.00 35.14 226 GLU A O 1
ATOM 1572 N N . ASN A 1 239 ? -35.443 34.213 61.747 1.00 33.40 227 ASN A N 1
ATOM 1573 C CA . ASN A 1 239 ? -34.130 34.867 61.804 1.00 34.19 227 ASN A CA 1
ATOM 1574 C C . ASN A 1 239 ? -33.538 35.278 60.436 1.00 35.44 227 ASN A C 1
ATOM 1575 O O . ASN A 1 239 ? -32.321 35.404 60.289 1.00 36.41 227 ASN A O 1
ATOM 1580 N N . GLY A 1 240 ? -34.396 35.492 59.453 1.00 35.95 228 GLY A N 1
ATOM 1581 C CA . GLY A 1 240 ? -33.944 35.935 58.138 1.00 36.22 228 GLY A CA 1
ATOM 1582 C C . GLY A 1 240 ? -33.546 34.816 57.191 1.00 36.46 228 GLY A C 1
ATOM 1583 O O . GLY A 1 240 ? -32.907 35.071 56.166 1.00 38.37 228 GLY A O 1
ATOM 1584 N N . TYR A 1 241 ? -33.920 33.574 57.515 1.00 35.80 229 TYR A N 1
ATOM 1585 C CA . TYR A 1 241 ? -33.611 32.447 56.637 1.00 33.73 229 TYR A CA 1
ATOM 1586 C C . TYR A 1 241 ? -34.504 31.216 56.859 1.00 34.45 229 TYR A C 1
ATOM 1587 O O . TYR A 1 241 ? -35.152 31.065 57.882 1.00 35.12 229 TYR A O 1
ATOM 1596 N N . ALA A 1 242 ? -34.504 30.343 55.867 1.00 34.94 230 ALA A N 1
ATOM 1597 C CA . ALA A 1 242 ? -35.224 29.094 55.917 1.00 33.38 230 ALA A CA 1
ATOM 1598 C C . ALA A 1 242 ? -34.734 28.242 54.765 1.00 34.37 230 ALA A C 1
ATOM 1599 O O . ALA A 1 242 ? -34.246 28.766 53.767 1.00 33.13 230 ALA A O 1
ATOM 1601 N N . GLY A 1 243 ? -34.861 26.929 54.902 1.00 34.92 231 GLY A N 1
ATOM 1602 C CA . GLY A 1 243 ? -34.513 26.007 53.828 1.00 34.88 231 GLY A CA 1
ATOM 1603 C C . GLY A 1 243 ? -33.042 25.981 53.508 1.00 35.66 231 GLY A C 1
ATOM 1604 O O . GLY A 1 243 ? -32.646 25.548 52.434 1.00 34.69 231 GLY A O 1
ATOM 1605 N N . GLU A 1 244 ? -32.226 26.436 54.452 1.00 37.52 232 GLU A N 1
ATOM 1606 C CA . GLU A 1 244 ? -30.781 26.513 54.263 1.00 37.01 232 GLU A CA 1
ATOM 1607 C C . GLU A 1 244 ? -30.105 25.146 54.324 1.00 35.79 232 GLU A C 1
ATOM 1608 O O . GLU A 1 244 ? -29.464 24.813 55.306 1.00 38.37 232 GLU A O 1
ATOM 1614 N N . ILE A 1 245 ? -30.245 24.371 53.256 1.00 34.65 233 ILE A N 1
ATOM 1615 C CA . ILE A 1 245 ? -29.635 23.038 53.180 1.00 35.21 233 ILE A CA 1
ATOM 1616 C C . ILE A 1 245 ? -28.180 23.091 52.745 1.00 35.65 233 ILE A C 1
ATOM 1617 O O . ILE A 1 245 ? -27.507 22.065 52.711 1.00 34.99 233 ILE A O 1
ATOM 1622 N N . GLY A 1 246 ? -27.696 24.283 52.407 1.00 35.86 234 GLY A N 1
ATOM 1623 C CA . GLY A 1 246 ? -26.296 24.457 52.020 1.00 35.87 234 GLY A CA 1
ATOM 1624 C C . GLY A 1 246 ? -25.331 24.218 53.171 1.00 35.77 234 GLY A C 1
ATOM 1625 O O . GLY A 1 246 ? -24.149 23.996 52.953 1.00 36.14 234 GLY A O 1
ATOM 1626 N N . TYR A 1 247 ? -25.841 24.261 54.400 1.00 36.64 235 TYR A N 1
ATOM 1627 C CA . TYR A 1 247 ? -25.007 24.074 55.588 1.00 37.16 235 TYR A CA 1
ATOM 1628 C C . TYR A 1 247 ? -25.162 22.678 56.173 1.00 36.89 235 TYR A C 1
ATOM 1629 O O . TYR A 1 247 ? -24.848 22.428 57.346 1.00 34.06 235 TYR A O 1
ATOM 1638 N N . THR A 1 248 ? -25.640 21.768 55.336 1.00 38.52 236 THR A N 1
ATOM 1639 C CA . THR A 1 248 ? -25.770 20.385 55.701 1.00 41.19 236 THR A CA 1
ATOM 1640 C C . THR A 1 248 ? -24.363 19.787 55.866 1.00 43.80 236 THR A C 1
ATOM 1641 O O . THR A 1 248 ? -23.545 19.837 54.941 1.00 42.43 236 THR A O 1
ATOM 1645 N N . ARG A 1 249 ? -24.079 19.238 57.046 1.00 47.61 237 ARG A N 1
ATOM 1646 C CA . ARG A 1 249 ? -22.764 18.625 57.296 1.00 51.12 237 ARG A CA 1
ATOM 1647 C C . ARG A 1 249 ? -22.606 17.338 56.494 1.00 50.49 237 ARG A C 1
ATOM 1648 O O . ARG A 1 249 ? -23.432 16.434 56.567 1.00 49.78 237 ARG A O 1
ATOM 1656 N N . VAL A 1 250 ? -21.530 17.278 55.726 1.00 51.76 238 VAL A N 1
ATOM 1657 C CA . VAL A 1 250 ? -21.249 16.150 54.859 1.00 52.62 238 VAL A CA 1
ATOM 1658 C C . VAL A 1 250 ? -19.796 15.711 55.034 1.00 52.66 238 VAL A C 1
ATOM 1659 O O . VAL A 1 250 ? -18.876 16.525 54.918 1.00 53.37 238 VAL A O 1
ATOM 1663 N N . PHE A 1 251 ? -19.597 14.422 55.315 1.00 52.41 239 PHE A N 1
ATOM 1664 C CA . PHE A 1 251 ? -18.249 13.852 55.478 1.00 51.88 239 PHE A CA 1
ATOM 1665 C C . PHE A 1 251 ? -17.762 13.258 54.149 1.00 51.72 239 PHE A C 1
ATOM 1666 O O . PHE A 1 251 ? -18.356 12.316 53.627 1.00 50.89 239 PHE A O 1
ATOM 1674 N N . ASN A 1 252 ? -16.680 13.814 53.610 1.00 52.66 240 ASN A N 1
ATOM 1675 C CA . ASN A 1 252 ? -16.158 13.382 52.297 1.00 53.79 240 ASN A CA 1
ATOM 1676 C C . ASN A 1 252 ? -15.232 12.144 52.340 1.00 54.18 240 ASN A C 1
ATOM 1677 O O . ASN A 1 252 ? -14.957 11.529 51.303 1.00 53.66 240 ASN A O 1
ATOM 1682 N N . GLY A 1 253 ? -14.765 11.788 53.533 1.00 54.72 241 GLY A N 1
ATOM 1683 C CA . GLY A 1 253 ? -13.838 10.666 53.701 1.00 55.20 241 GLY A CA 1
ATOM 1684 C C . GLY A 1 253 ? -12.612 11.093 54.485 1.00 56.04 241 GLY A C 1
ATOM 1685 O O . GLY A 1 253 ? -11.977 10.278 55.153 1.00 56.39 241 GLY A O 1
ATOM 1686 N N . ASN A 1 254 ? -12.285 12.385 54.398 1.00 57.29 242 ASN A N 1
ATOM 1687 C CA . ASN A 1 254 ? -11.136 12.962 55.103 1.00 57.94 242 ASN A CA 1
ATOM 1688 C C . ASN A 1 254 ? -11.603 13.856 56.255 1.00 57.82 242 ASN A C 1
ATOM 1689 O O . ASN A 1 254 ? -11.220 13.653 57.408 1.00 57.64 242 ASN A O 1
ATOM 1694 N N . GLU A 1 255 ? -12.436 14.840 55.929 1.00 57.32 243 GLU A N 1
ATOM 1695 C CA . GLU A 1 255 ? -12.970 15.765 56.923 1.00 57.86 243 GLU A CA 1
ATOM 1696 C C . GLU A 1 255 ? -14.425 16.124 56.590 1.00 58.68 243 GLU A C 1
ATOM 1697 O O . GLU A 1 255 ? -14.967 15.677 55.575 1.00 59.01 243 GLU A O 1
ATOM 1699 N N . TYR A 1 256 ? -15.056 16.923 57.450 1.00 59.03 244 TYR A N 1
ATOM 1700 C CA . TYR A 1 256 ? -16.429 17.385 57.200 1.00 59.89 244 TYR A CA 1
ATOM 1701 C C . TYR A 1 256 ? -16.430 18.670 56.398 1.00 59.39 244 TYR A C 1
ATOM 1702 O O . TYR A 1 256 ? -15.556 19.515 56.562 1.00 59.83 244 TYR A O 1
ATOM 1711 N N . VAL A 1 257 ? -17.424 18.812 55.534 1.00 58.66 245 VAL A N 1
ATOM 1712 C CA . VAL A 1 257 ? -17.608 20.027 54.749 1.00 58.73 245 VAL A CA 1
ATOM 1713 C C . VAL A 1 257 ? -19.103 20.333 54.625 1.00 57.54 245 VAL A C 1
ATOM 1714 O O . VAL A 1 257 ? -19.948 19.485 54.926 1.00 58.21 245 VAL A O 1
ATOM 1718 N N . PHE A 1 258 ? -19.428 21.541 54.189 1.00 54.99 246 PHE A N 1
ATOM 1719 C CA . PHE A 1 258 ? -20.804 21.894 53.939 1.00 53.30 246 PHE A CA 1
ATOM 1720 C C . PHE A 1 258 ? -21.209 21.329 52.591 1.00 51.14 246 PHE A C 1
ATOM 1721 O O . PHE A 1 258 ? -20.373 21.132 51.722 1.00 50.85 246 PHE A O 1
ATOM 1729 N N . LEU A 1 259 ? -22.494 21.064 52.418 1.00 49.24 247 LEU A N 1
ATOM 1730 C CA . LEU A 1 259 ? -23.000 20.583 51.141 1.00 48.24 247 LEU A CA 1
ATOM 1731 C C . LEU A 1 259 ? -22.771 21.633 50.059 1.00 48.48 247 LEU A C 1
ATOM 1732 O O . LEU A 1 259 ? -22.635 21.300 48.890 1.00 47.77 247 LEU A O 1
ATOM 1737 N N . GLU A 1 260 ? -22.734 22.902 50.468 1.00 49.62 248 GLU A N 1
ATOM 1738 C CA . GLU A 1 260 ? -22.533 24.028 49.549 1.00 50.82 248 GLU A CA 1
ATOM 1739 C C . GLU A 1 260 ? -21.123 24.021 48.940 1.00 51.21 248 GLU A C 1
ATOM 1740 O O . GLU A 1 260 ? -20.932 24.431 47.796 1.00 50.45 248 GLU A O 1
ATOM 1746 N N . ASP A 1 261 ? -20.145 23.550 49.712 1.00 52.14 249 ASP A N 1
ATOM 1747 C CA . ASP A 1 261 ? -18.750 23.467 49.241 1.00 53.36 249 ASP A CA 1
ATOM 1748 C C . ASP A 1 261 ? -18.554 22.367 48.179 1.00 53.86 249 ASP A C 1
ATOM 1749 O O . ASP A 1 261 ? -17.630 22.435 47.370 1.00 55.18 249 ASP A O 1
ATOM 1754 N N . VAL A 1 262 ? -19.427 21.364 48.192 1.00 53.77 250 VAL A N 1
ATOM 1755 C CA . VAL A 1 262 ? -19.293 20.208 47.305 1.00 52.66 250 VAL A CA 1
ATOM 1756 C C . VAL A 1 262 ? -20.077 20.351 45.983 1.00 52.65 250 VAL A C 1
ATOM 1757 O O . VAL A 1 262 ? -19.639 19.857 44.948 1.00 52.56 250 VAL A O 1
ATOM 1761 N N . CYS A 1 263 ? -21.227 21.021 46.028 1.00 51.88 251 CYS A N 1
ATOM 1762 C CA . CYS A 1 263 ? -22.090 21.162 44.839 1.00 51.77 251 CYS A CA 1
ATOM 1763 C C . CYS A 1 263 ? -21.809 22.436 44.067 1.00 50.99 251 CYS A C 1
ATOM 1764 O O . CYS A 1 263 ? -22.255 22.599 42.933 1.00 49.18 251 CYS A O 1
ATOM 1767 N N . ASN A 1 264 ? -21.074 23.337 44.701 1.00 51.81 252 ASN A N 1
ATOM 1768 C CA . ASN A 1 264 ? -20.615 24.561 44.077 1.00 52.72 252 ASN A CA 1
ATOM 1769 C C . ASN A 1 264 ? -20.247 24.352 42.598 1.00 53.57 252 ASN A C 1
ATOM 1770 O O . ASN A 1 264 ? -19.416 23.507 42.272 1.00 54.05 252 ASN A O 1
ATOM 1775 N N . GLU A 1 265 ? -20.874 25.127 41.714 1.00 54.19 253 GLU A N 1
ATOM 1776 C CA . GLU A 1 265 ? -20.586 25.062 40.273 1.00 55.36 253 GLU A CA 1
ATOM 1777 C C . GLU A 1 265 ? -19.077 25.187 39.969 1.00 56.00 253 GLU A C 1
ATOM 1778 O O . GLU A 1 265 ? -18.567 24.535 39.050 1.00 56.19 253 GLU A O 1
ATOM 1784 N N . ASN A 1 266 ? -18.378 26.028 40.736 1.00 56.69 254 ASN A N 1
ATOM 1785 C CA . ASN A 1 266 ? -16.927 26.206 40.568 1.00 57.29 254 ASN A CA 1
ATOM 1786 C C . ASN A 1 266 ? -16.185 24.920 40.876 1.00 56.07 254 ASN A C 1
ATOM 1787 O O . ASN A 1 266 ? -15.504 24.367 40.022 1.00 56.26 254 ASN A O 1
ATOM 1792 N N . VAL A 1 267 ? -16.336 24.447 42.107 1.00 55.02 255 VAL A N 1
ATOM 1793 C CA . VAL A 1 267 ? -15.668 23.236 42.565 1.00 54.15 255 VAL A CA 1
ATOM 1794 C C . VAL A 1 267 ? -15.897 22.064 41.611 1.00 53.22 255 VAL A C 1
ATOM 1795 O O . VAL A 1 267 ? -15.009 21.235 41.425 1.00 53.71 255 VAL A O 1
ATOM 1799 N N . VAL A 1 268 ? -17.079 22.001 41.003 1.00 52.00 256 VAL A N 1
ATOM 1800 C CA . VAL A 1 268 ? -17.400 20.908 40.085 1.00 51.21 256 VAL A CA 1
ATOM 1801 C C . VAL A 1 268 ? -16.586 20.998 38.796 1.00 52.55 256 VAL A C 1
ATOM 1802 O O . VAL A 1 268 ? -15.874 20.060 38.443 1.00 53.58 256 VAL A O 1
ATOM 1806 N N . LEU A 1 269 ? -16.689 22.122 38.097 1.00 53.36 257 LEU A N 1
ATOM 1807 C CA . LEU A 1 269 ? -15.962 22.294 36.827 1.00 53.63 257 LEU A CA 1
ATOM 1808 C C . LEU A 1 269 ? -14.425 22.342 37.020 1.00 52.74 257 LEU A C 1
ATOM 1809 O O . LEU A 1 269 ? -13.677 21.825 36.188 1.00 53.19 257 LEU A O 1
ATOM 1814 N N . LYS A 1 270 ? -13.968 22.955 38.116 1.00 51.75 258 LYS A N 1
ATOM 1815 C CA . LYS A 1 270 ? -12.535 22.996 38.434 1.00 51.08 258 LYS A CA 1
ATOM 1816 C C . LYS A 1 270 ? -12.003 21.582 38.617 1.00 50.39 258 LYS A C 1
ATOM 1817 O O . LYS A 1 270 ? -10.877 21.277 38.222 1.00 49.17 258 LYS A O 1
ATOM 1820 N N . HIS A 1 271 ? -12.822 20.720 39.219 1.00 49.72 259 HIS A N 1
ATOM 1821 C CA . HIS A 1 271 ? -12.453 19.326 39.399 1.00 49.69 259 HIS A CA 1
ATOM 1822 C C . HIS A 1 271 ? -12.449 18.589 38.057 1.00 50.00 259 HIS A C 1
ATOM 1823 O O . HIS A 1 271 ? -11.658 17.665 37.858 1.00 50.43 259 HIS A O 1
ATOM 1830 N N . VAL A 1 272 ? -13.327 19.000 37.139 1.00 49.39 260 VAL A N 1
ATOM 1831 C CA . VAL A 1 272 ? -13.365 18.403 35.794 1.00 49.76 260 VAL A CA 1
ATOM 1832 C C . VAL A 1 272 ? -12.151 18.860 34.952 1.00 50.48 260 VAL A C 1
ATOM 1833 O O . VAL A 1 272 ? -11.785 18.210 33.961 1.00 50.50 260 VAL A O 1
ATOM 1837 N N . LEU A 1 273 ? -11.535 19.975 35.347 1.00 50.97 261 LEU A N 1
ATOM 1838 C CA . LEU A 1 273 ? -10.284 20.396 34.738 1.00 51.00 261 LEU A CA 1
ATOM 1839 C C . LEU A 1 273 ? -9.236 19.333 35.055 1.00 51.32 261 LEU A C 1
ATOM 1840 O O . LEU A 1 273 ? -8.394 19.025 34.226 1.00 50.40 261 LEU A O 1
ATOM 1842 N N . SER A 1 274 ? -9.309 18.772 36.270 1.00 52.68 262 SER A N 1
ATOM 1843 C CA . SER A 1 274 ? -8.430 17.664 36.681 1.00 54.29 262 SER A CA 1
ATOM 1844 C C . SER A 1 274 ? -8.767 16.413 35.885 1.00 55.29 262 SER A C 1
ATOM 1845 O O . SER A 1 274 ? -7.888 15.780 35.305 1.00 55.47 262 SER A O 1
ATOM 1856 N N . GLY A 1 276 ? -9.798 16.016 33.120 1.00 58.65 264 GLY A N 1
ATOM 1857 C CA . GLY A 1 276 ? -9.292 16.129 31.760 1.00 59.06 264 GLY A CA 1
ATOM 1858 C C . GLY A 1 276 ? -10.359 16.716 30.859 1.00 59.79 264 GLY A C 1
ATOM 1859 O O . GLY A 1 276 ? -10.066 17.528 29.983 1.00 59.83 264 GLY A O 1
ATOM 1860 N N . PHE A 1 277 ? -11.608 16.303 31.085 1.00 60.32 265 PHE A N 1
ATOM 1861 C CA . PHE A 1 277 ? -12.741 16.788 30.299 1.00 60.40 265 PHE A CA 1
ATOM 1862 C C . PHE A 1 277 ? -12.918 18.294 30.497 1.00 60.15 265 PHE A C 1
ATOM 1863 O O . PHE A 1 277 ? -12.330 19.099 29.775 1.00 59.63 265 PHE A O 1
ATOM 1871 N N . SER A 1 279 ? -14.663 19.212 27.983 1.00 57.97 267 SER A N 1
ATOM 1872 C CA . SER A 1 279 ? -15.512 20.364 28.261 1.00 58.20 267 SER A CA 1
ATOM 1873 C C . SER A 1 279 ? -16.421 20.129 29.479 1.00 57.82 267 SER A C 1
ATOM 1874 O O . SER A 1 279 ? -16.454 19.034 30.045 1.00 57.52 267 SER A O 1
ATOM 1877 N N . LEU A 1 280 ? -17.157 21.171 29.863 1.00 57.82 268 LEU A N 1
ATOM 1878 C CA . LEU A 1 280 ? -18.071 21.115 31.016 1.00 58.38 268 LEU A CA 1
ATOM 1879 C C . LEU A 1 280 ? -19.174 20.069 30.828 1.00 59.34 268 LEU A C 1
ATOM 1880 O O . LEU A 1 280 ? -19.668 19.490 31.801 1.00 58.02 268 LEU A O 1
ATOM 1882 N N . ALA A 1 281 ? -19.550 19.839 29.569 1.00 60.47 269 ALA A N 1
ATOM 1883 C CA . ALA A 1 281 ? -20.618 18.903 29.224 1.00 60.12 269 ALA A CA 1
ATOM 1884 C C . ALA A 1 281 ? -20.052 17.581 28.742 1.00 59.05 269 ALA A C 1
ATOM 1885 O O . ALA A 1 281 ? -20.478 16.520 29.183 1.00 58.36 269 ALA A O 1
ATOM 1887 N N . GLU A 1 282 ? -19.085 17.657 27.831 1.00 58.92 270 GLU A N 1
ATOM 1888 C CA . GLU A 1 282 ? -18.456 16.465 27.244 1.00 59.67 270 GLU A CA 1
ATOM 1889 C C . GLU A 1 282 ? -18.273 15.331 28.240 1.00 60.20 270 GLU A C 1
ATOM 1890 O O . GLU A 1 282 ? -18.424 14.166 27.885 1.00 60.12 270 GLU A O 1
ATOM 1896 N N . ALA A 1 283 ? -17.935 15.676 29.482 1.00 61.01 271 ALA A N 1
ATOM 1897 C CA . ALA A 1 283 ? -17.734 14.682 30.539 1.00 61.60 271 ALA A CA 1
ATOM 1898 C C . ALA A 1 283 ? -18.697 13.498 30.391 1.00 62.36 271 ALA A C 1
ATOM 1899 O O . ALA A 1 283 ? -18.259 12.349 30.211 1.00 62.78 271 ALA A O 1
ATOM 1901 N N . ARG A 1 284 ? -20.003 13.785 30.456 1.00 61.99 272 ARG A N 1
ATOM 1902 C CA . ARG A 1 284 ? -21.050 12.752 30.322 1.00 61.67 272 ARG A CA 1
ATOM 1903 C C . ARG A 1 284 ? -20.949 12.011 28.982 1.00 61.72 272 ARG A C 1
ATOM 1904 O O . ARG A 1 284 ? -21.007 10.775 28.937 1.00 62.23 272 ARG A O 1
ATOM 1912 N N . ASP A 1 285 ? -20.797 12.773 27.894 1.00 60.61 273 ASP A N 1
ATOM 1913 C CA . ASP A 1 285 ? -20.653 12.195 26.547 1.00 59.06 273 ASP A CA 1
ATOM 1914 C C . ASP A 1 285 ? -19.383 11.335 26.431 1.00 57.65 273 ASP A C 1
ATOM 1915 O O . ASP A 1 285 ? -19.266 10.509 25.522 1.00 58.00 273 ASP A O 1
ATOM 1917 N N . SER A 1 286 ? -18.439 11.540 27.351 1.00 55.59 274 SER A N 1
ATOM 1918 C CA . SER A 1 286 ? -17.209 10.754 27.393 1.00 53.15 274 SER A CA 1
ATOM 1919 C C . SER A 1 286 ? -17.485 9.285 27.713 1.00 50.84 274 SER A C 1
ATOM 1920 O O . SER A 1 286 ? -16.724 8.410 27.318 1.00 51.20 274 SER A O 1
ATOM 1921 N N . GLY A 1 287 ? -18.577 9.025 28.431 1.00 49.24 275 GLY A N 1
ATOM 1922 C CA . GLY A 1 287 ? -18.964 7.656 28.789 1.00 48.69 275 GLY A CA 1
ATOM 1923 C C . GLY A 1 287 ? -17.953 7.000 29.714 1.00 48.27 275 GLY A C 1
ATOM 1924 O O . GLY A 1 287 ? -17.692 5.797 29.625 1.00 48.31 275 GLY A O 1
ATOM 1925 N N . ASP A 1 288 ? -17.390 7.804 30.608 1.00 47.53 276 ASP A N 1
ATOM 1926 C CA . ASP A 1 288 ? -16.340 7.363 31.508 1.00 45.96 276 ASP A CA 1
ATOM 1927 C C . ASP A 1 288 ? -16.941 7.038 32.877 1.00 43.26 276 ASP A C 1
ATOM 1928 O O . ASP A 1 288 ? -17.687 7.845 33.434 1.00 41.69 276 ASP A O 1
ATOM 1933 N N . VAL A 1 289 ? -16.616 5.856 33.413 1.00 40.62 277 VAL A N 1
ATOM 1934 C CA . VAL A 1 289 ? -17.122 5.431 34.735 1.00 39.44 277 VAL A CA 1
ATOM 1935 C C . VAL A 1 289 ? -16.725 6.456 35.813 1.00 39.32 277 VAL A C 1
ATOM 1936 O O . VAL A 1 289 ? -17.452 6.670 36.784 1.00 38.92 277 VAL A O 1
ATOM 1940 N N . ARG A 1 290 ? -15.564 7.078 35.613 1.00 39.34 278 ARG A N 1
ATOM 1941 C CA . ARG A 1 290 ? -15.010 8.081 36.532 1.00 37.95 278 ARG A CA 1
ATOM 1942 C C . ARG A 1 290 ? -15.922 9.291 36.672 1.00 36.35 278 ARG A C 1
ATOM 1943 O O . ARG A 1 290 ? -16.000 9.898 37.744 1.00 36.32 278 ARG A O 1
ATOM 1951 N N . VAL A 1 291 ? -16.607 9.636 35.582 1.00 35.05 279 VAL A N 1
ATOM 1952 C CA . VAL A 1 291 ? -17.579 10.731 35.578 1.00 32.77 279 VAL A CA 1
ATOM 1953 C C . VAL A 1 291 ? -18.837 10.266 36.266 1.00 31.80 279 VAL A C 1
ATOM 1954 O O . VAL A 1 291 ? -19.361 10.947 37.143 1.00 30.28 279 VAL A O 1
ATOM 1958 N N . LYS A 1 292 ? -19.324 9.095 35.861 1.00 32.21 280 LYS A N 1
ATOM 1959 C CA . LYS A 1 292 ? -20.506 8.500 36.473 1.00 33.35 280 LYS A CA 1
ATOM 1960 C C . LYS A 1 292 ? -20.377 8.510 37.994 1.00 33.98 280 LYS A C 1
ATOM 1961 O O . LYS A 1 292 ? -21.251 9.030 38.698 1.00 34.84 280 LYS A O 1
ATOM 1967 N N . GLU A 1 293 ? -19.278 7.934 38.491 1.00 33.65 281 GLU A N 1
ATOM 1968 C CA . GLU A 1 293 ? -19.035 7.829 39.935 1.00 33.01 281 GLU A CA 1
ATOM 1969 C C . GLU A 1 293 ? -18.841 9.193 40.621 1.00 32.57 281 GLU A C 1
ATOM 1970 O O . GLU A 1 293 ? -19.090 9.317 41.814 1.00 34.00 281 GLU A O 1
ATOM 1976 N N . TYR A 1 294 ? -18.398 10.207 39.875 1.00 30.77 282 TYR A N 1
ATOM 1977 C CA . TYR A 1 294 ? -18.244 11.551 40.445 1.00 30.52 282 TYR A CA 1
ATOM 1978 C C . TYR A 1 294 ? -19.620 12.235 40.585 1.00 30.91 282 TYR A C 1
ATOM 1979 O O . TYR A 1 294 ? -19.907 12.894 41.589 1.00 27.36 282 TYR A O 1
ATOM 1988 N N . PHE A 1 295 ? -20.454 12.063 39.562 1.00 31.88 283 PHE A N 1
ATOM 1989 C CA . PHE A 1 295 ? -21.819 12.561 39.568 1.00 32.54 283 PHE A CA 1
ATOM 1990 C C . PHE A 1 295 ? -22.637 11.805 40.577 1.00 33.41 283 PHE A C 1
ATOM 1991 O O . PHE A 1 295 ? -23.509 12.367 41.204 1.00 33.52 283 PHE A O 1
ATOM 1999 N N . ASP A 1 296 ? -22.357 10.514 40.731 1.00 35.97 284 ASP A N 1
ATOM 2000 C CA . ASP A 1 296 ? -23.021 9.722 41.763 1.00 37.02 284 ASP A CA 1
ATOM 2001 C C . ASP A 1 296 ? -22.675 10.301 43.142 1.00 37.21 284 ASP A C 1
ATOM 2002 O O . ASP A 1 296 ? -23.551 10.440 43.994 1.00 36.62 284 ASP A O 1
ATOM 2007 N N . ASP A 1 297 ? -21.394 10.642 43.347 1.00 37.52 285 ASP A N 1
ATOM 2008 C CA . ASP A 1 297 ? -20.935 11.232 44.625 1.00 36.88 285 ASP A CA 1
ATOM 2009 C C . ASP A 1 297 ? -21.749 12.459 44.977 1.00 34.60 285 ASP A C 1
ATOM 2010 O O . ASP A 1 297 ? -22.214 12.604 46.106 1.00 34.78 285 ASP A O 1
ATOM 2015 N N . ILE A 1 298 ? -21.924 13.336 44.001 1.00 32.58 286 ILE A N 1
ATOM 2016 C CA . ILE A 1 298 ? -22.651 14.580 44.208 1.00 31.06 286 ILE A CA 1
ATOM 2017 C C . ILE A 1 298 ? -24.152 14.355 44.424 1.00 29.97 286 ILE A C 1
ATOM 2018 O O . ILE A 1 298 ? -24.747 14.954 45.321 1.00 32.02 286 ILE A O 1
ATOM 2023 N N . ALA A 1 299 ? -24.757 13.499 43.613 1.00 28.31 287 ALA A N 1
ATOM 2024 C CA . ALA A 1 299 ? -26.165 13.151 43.792 1.00 29.43 287 ALA A CA 1
ATOM 2025 C C . ALA A 1 299 ? -26.412 12.615 45.211 1.00 31.41 287 ALA A C 1
ATOM 2026 O O . ALA A 1 299 ? -27.399 12.987 45.874 1.00 34.28 287 ALA A O 1
ATOM 2028 N N . ARG A 1 300 ? -25.515 11.748 45.674 1.00 31.18 288 ARG A N 1
ATOM 2029 C CA . ARG A 1 300 ? -25.608 11.188 47.017 1.00 31.28 288 ARG A CA 1
ATOM 2030 C C . ARG A 1 300 ? -25.626 12.291 48.052 1.00 31.27 288 ARG A C 1
ATOM 2031 O O . ARG A 1 300 ? -26.540 12.353 48.882 1.00 31.68 288 ARG A O 1
ATOM 2039 N N . TYR A 1 301 ? -24.614 13.166 48.000 1.00 31.31 289 TYR A N 1
ATOM 2040 C CA . TYR A 1 301 ? -24.510 14.295 48.943 1.00 30.99 289 TYR A CA 1
ATOM 2041 C C . TYR A 1 301 ? -25.746 15.156 48.881 1.00 29.34 289 TYR A C 1
ATOM 2042 O O . TYR A 1 301 ? -26.386 15.426 49.892 1.00 26.18 289 TYR A O 1
ATOM 2051 N N . PHE A 1 302 ? -26.072 15.585 47.677 1.00 30.61 290 PHE A N 1
ATOM 2052 C CA . PHE A 1 302 ? -27.221 16.436 47.451 1.00 31.48 290 PHE A CA 1
ATOM 2053 C C . PHE A 1 302 ? -28.438 15.827 48.113 1.00 31.07 290 PHE A C 1
ATOM 2054 O O . PHE A 1 302 ? -29.147 16.500 48.824 1.00 33.47 290 PHE A O 1
ATOM 2062 N N . SER A 1 303 ? -28.666 14.537 47.881 1.00 32.08 291 SER A N 1
ATOM 2063 C CA . SER A 1 303 ? -29.815 13.842 48.469 1.00 31.82 291 SER A CA 1
ATOM 2064 C C . SER A 1 303 ? -29.880 13.987 49.981 1.00 30.99 291 SER A C 1
ATOM 2065 O O . SER A 1 303 ? -30.953 14.167 50.536 1.00 33.26 291 SER A O 1
ATOM 2068 N N . ILE A 1 304 ? -28.740 13.910 50.650 1.00 29.52 292 ILE A N 1
ATOM 2069 C CA . ILE A 1 304 ? -28.725 14.053 52.094 1.00 28.78 292 ILE A CA 1
ATOM 2070 C C . ILE A 1 304 ? -29.483 15.326 52.496 1.00 30.94 292 ILE A C 1
ATOM 2071 O O . ILE A 1 304 ? -30.281 15.318 53.452 1.00 29.46 292 ILE A O 1
ATOM 2076 N N . GLY A 1 305 ? -29.234 16.409 51.756 1.00 30.77 293 GLY A N 1
ATOM 2077 C CA . GLY A 1 305 ? -29.909 17.673 51.974 1.00 31.12 293 GLY A CA 1
ATOM 2078 C C . GLY A 1 305 ? -31.383 17.627 51.604 1.00 32.61 293 GLY A C 1
ATOM 2079 O O . GLY A 1 305 ? -32.227 18.165 52.324 1.00 33.30 293 GLY A O 1
ATOM 2080 N N . LEU A 1 306 ? -31.703 16.994 50.479 1.00 32.94 294 LEU A N 1
ATOM 2081 C CA . LEU A 1 306 ? -33.105 16.841 50.076 1.00 34.50 294 LEU A CA 1
ATOM 2082 C C . LEU A 1 306 ? -33.881 16.006 51.085 1.00 35.37 294 LEU A C 1
ATOM 2083 O O . LEU A 1 306 ? -35.043 16.280 51.366 1.00 37.53 294 LEU A O 1
ATOM 2088 N N . LEU A 1 307 ? -33.238 14.975 51.618 1.00 36.03 295 LEU A N 1
ATOM 2089 C CA . LEU A 1 307 ? -33.902 14.073 52.556 1.00 35.36 295 LEU A CA 1
ATOM 2090 C C . LEU A 1 307 ? -34.228 14.787 53.852 1.00 32.89 295 LEU A C 1
ATOM 2091 O O . LEU A 1 307 ? -35.234 14.506 54.474 1.00 29.85 295 LEU A O 1
ATOM 2096 N N . ASN A 1 308 ? -33.368 15.717 54.246 1.00 33.72 296 ASN A N 1
ATOM 2097 C CA . ASN A 1 308 ? -33.622 16.543 55.412 1.00 33.52 296 ASN A CA 1
ATOM 2098 C C . ASN A 1 308 ? -34.897 17.345 55.203 1.00 33.32 296 ASN A C 1
ATOM 2099 O O . ASN A 1 308 ? -35.790 17.314 56.028 1.00 35.15 296 ASN A O 1
ATOM 2104 N N . LEU A 1 309 ? -34.972 18.055 54.084 1.00 32.83 297 LEU A N 1
ATOM 2105 C CA . LEU A 1 309 ? -36.164 18.819 53.733 1.00 33.10 297 LEU A CA 1
ATOM 2106 C C . LEU A 1 309 ? -37.400 17.967 53.769 1.00 33.38 297 LEU A C 1
ATOM 2107 O O . LEU A 1 309 ? -38.404 18.347 54.357 1.00 34.65 297 LEU A O 1
ATOM 2112 N N . ILE A 1 310 ? -37.325 16.813 53.127 1.00 33.05 298 ILE A N 1
ATOM 2113 C CA . ILE A 1 310 ? -38.467 15.920 53.019 1.00 32.86 298 ILE A CA 1
ATOM 2114 C C . ILE A 1 310 ? -38.882 15.368 54.371 1.00 31.90 298 ILE A C 1
ATOM 2115 O O . ILE A 1 310 ? -40.058 15.357 54.693 1.00 33.63 298 ILE A O 1
ATOM 2120 N N . HIS A 1 311 ? -37.910 14.912 55.154 1.00 31.70 299 HIS A N 1
ATOM 2121 C CA . HIS A 1 311 ? -38.185 14.321 56.463 1.00 29.96 299 HIS A CA 1
ATOM 2122 C C . HIS A 1 311 ? -38.606 15.355 57.493 1.00 29.11 299 HIS A C 1
ATOM 2123 O O . HIS A 1 311 ? -39.353 15.039 58.416 1.00 29.18 299 HIS A O 1
ATOM 2130 N N . LEU A 1 312 ? -38.127 16.587 57.346 1.00 27.15 300 LEU A N 1
ATOM 2131 C CA . LEU A 1 312 ? -38.458 17.633 58.308 1.00 25.37 300 LEU A CA 1
ATOM 2132 C C . LEU A 1 312 ? -39.735 18.364 57.946 1.00 25.03 300 LEU A C 1
ATOM 2133 O O . LEU A 1 312 ? -40.645 18.456 58.766 1.00 26.87 300 LEU A O 1
ATOM 2138 N N . PHE A 1 313 ? -39.822 18.873 56.724 1.00 27.29 301 PHE A N 1
ATOM 2139 C CA . PHE A 1 313 ? -41.040 19.601 56.283 1.00 28.39 301 PHE A CA 1
ATOM 2140 C C . PHE A 1 313 ? -42.198 18.692 55.904 1.00 28.96 301 PHE A C 1
ATOM 2141 O O . PHE A 1 313 ? -43.337 19.141 55.833 1.00 31.52 301 PHE A O 1
ATOM 2149 N N . GLY A 1 314 ? -41.915 17.420 55.647 1.00 28.53 302 GLY A N 1
ATOM 2150 C CA . GLY A 1 314 ? -42.956 16.493 55.250 1.00 27.60 302 GLY A CA 1
ATOM 2151 C C . GLY A 1 314 ? -43.534 16.818 53.880 1.00 28.33 302 GLY A C 1
ATOM 2152 O O . GLY A 1 314 ? -44.721 16.632 53.644 1.00 27.57 302 GLY A O 1
ATOM 2153 N N . ILE A 1 315 ? -42.687 17.301 52.978 1.00 30.30 303 ILE A N 1
ATOM 2154 C CA . ILE A 1 315 ? -43.116 17.604 51.618 1.00 33.80 303 ILE A CA 1
ATOM 2155 C C . ILE A 1 315 ? -42.856 16.412 50.723 1.00 36.15 303 ILE A C 1
ATOM 2156 O O . ILE A 1 315 ? -42.270 15.424 51.154 1.00 39.80 303 ILE A O 1
ATOM 2161 N N . SER A 1 316 ? -43.306 16.505 49.479 1.00 38.07 304 SER A N 1
ATOM 2162 C CA . SER A 1 316 ? -43.133 15.421 48.508 1.00 39.31 304 SER A CA 1
ATOM 2163 C C . SER A 1 316 ? -42.577 15.913 47.183 1.00 38.49 304 SER A C 1
ATOM 2164 O O . SER A 1 316 ? -42.023 15.132 46.420 1.00 39.01 304 SER A O 1
ATOM 2167 N N . LYS A 1 317 ? -42.727 17.206 46.909 1.00 36.38 305 LYS A N 1
ATOM 2168 C CA . LYS A 1 317 ? -42.362 17.747 45.611 1.00 37.34 305 LYS A CA 1
ATOM 2169 C C . LYS A 1 317 ? -41.139 18.635 45.694 1.00 36.29 305 LYS A C 1
ATOM 2170 O O . LYS A 1 317 ? -41.058 19.512 46.531 1.00 37.18 305 LYS A O 1
ATOM 2176 N N . ILE A 1 318 ? -40.188 18.393 44.808 1.00 35.72 306 ILE A N 1
ATOM 2177 C CA . ILE A 1 318 ? -38.967 19.163 44.771 1.00 35.54 306 ILE A CA 1
ATOM 2178 C C . ILE A 1 318 ? -38.673 19.581 43.342 1.00 34.93 306 ILE A C 1
ATOM 2179 O O . ILE A 1 318 ? -38.831 18.797 42.409 1.00 36.51 306 ILE A O 1
ATOM 2184 N N . VAL A 1 319 ? -38.255 20.833 43.188 1.00 33.54 307 VAL A N 1
ATOM 2185 C CA . VAL A 1 319 ? -37.982 21.411 41.897 1.00 32.04 307 VAL A CA 1
ATOM 2186 C C . VAL A 1 319 ? -36.580 21.987 41.912 1.00 31.69 307 VAL A C 1
ATOM 2187 O O . VAL A 1 319 ? -36.250 22.829 42.754 1.00 33.61 307 VAL A O 1
ATOM 2191 N N . ILE A 1 320 ? -35.754 21.537 40.980 1.00 30.60 308 ILE A N 1
ATOM 2192 C CA . ILE A 1 320 ? -34.345 21.936 40.952 1.00 31.80 308 ILE A CA 1
ATOM 2193 C C . ILE A 1 320 ? -34.079 22.953 39.847 1.00 31.66 308 ILE A C 1
ATOM 2194 O O . ILE A 1 320 ? -34.543 22.804 38.724 1.00 32.16 308 ILE A O 1
ATOM 2199 N N . GLY A 1 321 ? -33.327 23.981 40.177 1.00 32.29 309 GLY A N 1
ATOM 2200 C CA . GLY A 1 321 ? -33.040 25.025 39.225 1.00 35.15 309 GLY A CA 1
ATOM 2201 C C . GLY A 1 321 ? -31.580 25.382 39.194 1.00 36.11 309 GLY A C 1
ATOM 2202 O O . GLY A 1 321 ? -30.853 25.146 40.147 1.00 36.46 309 GLY A O 1
ATOM 2203 N N . GLY A 1 322 ? -31.152 25.955 38.081 1.00 37.51 310 GLY A N 1
ATOM 2204 C CA . GLY A 1 322 ? -29.783 26.400 37.930 1.00 37.83 310 GLY A CA 1
ATOM 2205 C C . GLY A 1 322 ? -28.835 25.329 37.421 1.00 38.26 310 GLY A C 1
ATOM 2206 O O . GLY A 1 322 ? -29.240 24.380 36.753 1.00 36.22 310 GLY A O 1
ATOM 2207 N N . PHE A 1 323 ? -27.565 25.511 37.763 1.00 39.24 311 PHE A N 1
ATOM 2208 C CA . PHE A 1 323 ? -26.448 24.649 37.344 1.00 41.02 311 PHE A CA 1
ATOM 2209 C C . PHE A 1 323 ? -26.799 23.169 37.099 1.00 41.15 311 PHE A C 1
ATOM 2210 O O . PHE A 1 323 ? -26.436 22.605 36.075 1.00 39.71 311 PHE A O 1
ATOM 2218 N N . PHE A 1 324 ? -27.509 22.563 38.037 1.00 42.73 312 PHE A N 1
ATOM 2219 C CA . PHE A 1 324 ? -27.846 21.135 37.958 1.00 44.60 312 PHE A CA 1
ATOM 2220 C C . PHE A 1 324 ? -28.707 20.741 36.742 1.00 46.30 312 PHE A C 1
ATOM 2221 O O . PHE A 1 324 ? -28.736 19.565 36.362 1.00 46.51 312 PHE A O 1
ATOM 2229 N N . LYS A 1 325 ? -29.404 21.699 36.136 1.00 47.63 313 LYS A N 1
ATOM 2230 C CA . LYS A 1 325 ? -30.175 21.401 34.921 1.00 50.34 313 LYS A CA 1
ATOM 2231 C C . LYS A 1 325 ? -29.250 20.867 33.843 1.00 51.44 313 LYS A C 1
ATOM 2232 O O . LYS A 1 325 ? -29.599 19.948 33.107 1.00 50.23 313 LYS A O 1
ATOM 2238 N N . GLU A 1 326 ? -28.060 21.460 33.765 1.00 52.51 314 GLU A N 1
ATOM 2239 C CA . GLU A 1 326 ? -27.080 21.124 32.740 1.00 53.68 314 GLU A CA 1
ATOM 2240 C C . GLU A 1 326 ? -26.588 19.671 32.820 1.00 54.09 314 GLU A C 1
ATOM 2241 O O . GLU A 1 326 ? -25.930 19.191 31.897 1.00 55.56 314 GLU A O 1
ATOM 2247 N N . LEU A 1 327 ? -26.904 18.979 33.913 1.00 53.29 315 LEU A N 1
ATOM 2248 C CA . LEU A 1 327 ? -26.483 17.584 34.091 1.00 52.67 315 LEU A CA 1
ATOM 2249 C C . LEU A 1 327 ? -27.532 16.594 33.542 1.00 53.67 315 LEU A C 1
ATOM 2250 O O . LEU A 1 327 ? -27.251 15.401 33.387 1.00 54.21 315 LEU A O 1
ATOM 2255 N N . GLY A 1 328 ? -28.733 17.097 33.257 1.00 54.65 316 GLY A N 1
ATOM 2256 C CA . GLY A 1 328 ? -29.774 16.309 32.576 1.00 56.07 316 GLY A CA 1
ATOM 2257 C C . GLY A 1 328 ? -30.493 15.262 33.415 1.00 56.98 316 GLY A C 1
ATOM 2258 O O . GLY A 1 328 ? -30.217 15.102 34.603 1.00 57.08 316 GLY A O 1
ATOM 2259 N N . GLU A 1 329 ? -31.421 14.545 32.770 1.00 57.23 317 GLU A N 1
ATOM 2260 C CA . GLU A 1 329 ? -32.233 13.523 33.440 1.00 57.09 317 GLU A CA 1
ATOM 2261 C C . GLU A 1 329 ? -31.379 12.347 33.970 1.00 56.22 317 GLU A C 1
ATOM 2262 O O . GLU A 1 329 ? -31.753 11.702 34.953 1.00 57.29 317 GLU A O 1
ATOM 2265 N N . ASN A 1 330 ? -30.241 12.077 33.324 1.00 53.98 318 ASN A N 1
ATOM 2266 C CA . ASN A 1 330 ? -29.316 11.037 33.802 1.00 52.55 318 ASN A CA 1
ATOM 2267 C C . ASN A 1 330 ? -28.903 11.308 35.260 1.00 51.12 318 ASN A C 1
ATOM 2268 O O . ASN A 1 330 ? -28.745 10.389 36.053 1.00 52.46 318 ASN A O 1
ATOM 2269 N N . PHE A 1 331 ? -28.742 12.584 35.590 1.00 49.30 319 PHE A N 1
ATOM 2270 C CA . PHE A 1 331 ? -28.372 13.016 36.943 1.00 47.70 319 PHE A CA 1
ATOM 2271 C C . PHE A 1 331 ? -29.592 13.075 37.887 1.00 45.62 319 PHE A C 1
ATOM 2272 O O . PHE A 1 331 ? -29.489 12.771 39.079 1.00 44.43 319 PHE A O 1
ATOM 2280 N N . LEU A 1 332 ? -30.735 13.474 37.342 1.00 43.66 320 LEU A N 1
ATOM 2281 C CA . LEU A 1 332 ? -31.981 13.515 38.098 1.00 43.66 320 LEU A CA 1
ATOM 2282 C C . LEU A 1 332 ? -32.423 12.101 38.484 1.00 43.11 320 LEU A C 1
ATOM 2283 O O . LEU A 1 332 ? -32.988 11.895 39.554 1.00 41.97 320 LEU A O 1
ATOM 2288 N N . LYS A 1 333 ? -32.165 11.133 37.598 1.00 43.92 321 LYS A N 1
ATOM 2289 C CA . LYS A 1 333 ? -32.500 9.723 37.862 1.00 42.74 321 LYS A CA 1
ATOM 2290 C C . LYS A 1 333 ? -31.748 9.193 39.074 1.00 41.25 321 LYS A C 1
ATOM 2291 O O . LYS A 1 333 ? -32.282 8.392 39.835 1.00 41.46 321 LYS A O 1
ATOM 2294 N N . LYS A 1 334 ? -30.507 9.639 39.248 1.00 39.63 322 LYS A N 1
ATOM 2295 C CA . LYS A 1 334 ? -29.690 9.195 40.371 1.00 39.02 322 LYS A CA 1
ATOM 2296 C C . LYS A 1 334 ? -30.203 9.794 41.681 1.00 38.92 322 LYS A C 1
ATOM 2297 O O . LYS A 1 334 ? -30.293 9.097 42.698 1.00 39.60 322 LYS A O 1
ATOM 2300 N N . ILE A 1 335 ? -30.541 11.083 41.657 1.00 38.89 323 ILE A N 1
ATOM 2301 C CA . ILE A 1 335 ? -31.064 11.760 42.853 1.00 37.95 323 ILE A CA 1
ATOM 2302 C C . ILE A 1 335 ? -32.375 11.119 43.267 1.00 36.65 323 ILE A C 1
ATOM 2303 O O . ILE A 1 335 ? -32.599 10.835 44.453 1.00 36.65 323 ILE A O 1
ATOM 2308 N N . LYS A 1 336 ? -33.241 10.891 42.288 1.00 35.85 324 LYS A N 1
ATOM 2309 C CA . LYS A 1 336 ? -34.500 10.227 42.533 1.00 35.70 324 LYS A CA 1
ATOM 2310 C C . LYS A 1 336 ? -34.205 8.953 43.302 1.00 35.17 324 LYS A C 1
ATOM 2311 O O . LYS A 1 336 ? -34.730 8.742 44.387 1.00 35.18 324 LYS A O 1
ATOM 2314 N N . ILE A 1 337 ? -33.335 8.124 42.734 1.00 35.51 325 ILE A N 1
ATOM 2315 C CA . ILE A 1 337 ? -32.958 6.830 43.324 1.00 35.86 325 ILE A CA 1
ATOM 2316 C C . ILE A 1 337 ? -32.424 6.943 44.760 1.00 36.11 325 ILE A C 1
ATOM 2317 O O . ILE A 1 337 ? -32.902 6.245 45.658 1.00 35.98 325 ILE A O 1
ATOM 2322 N N . GLU A 1 338 ? -31.438 7.811 44.971 1.00 36.88 326 GLU A N 1
ATOM 2323 C CA . GLU A 1 338 ? -30.865 8.004 46.312 1.00 38.61 326 GLU A CA 1
ATOM 2324 C C . GLU A 1 338 ? -31.935 8.379 47.328 1.00 39.83 326 GLU A C 1
ATOM 2325 O O . GLU A 1 338 ? -31.910 7.911 48.472 1.00 39.42 326 GLU A O 1
ATOM 2331 N N . VAL A 1 339 ? -32.874 9.229 46.907 1.00 39.83 327 VAL A N 1
ATOM 2332 C CA . VAL A 1 339 ? -33.966 9.646 47.771 1.00 39.77 327 VAL A CA 1
ATOM 2333 C C . VAL A 1 339 ? -34.950 8.496 48.031 1.00 40.83 327 VAL A C 1
ATOM 2334 O O . VAL A 1 339 ? -35.314 8.261 49.179 1.00 41.17 327 VAL A O 1
ATOM 2338 N N . GLU A 1 340 ? -35.374 7.778 46.977 1.00 42.25 328 GLU A N 1
ATOM 2339 C CA . GLU A 1 340 ? -36.294 6.621 47.164 1.00 43.69 328 GLU A CA 1
ATOM 2340 C C . GLU A 1 340 ? -35.700 5.689 48.204 1.00 42.91 328 GLU A C 1
ATOM 2341 O O . GLU A 1 340 ? -36.364 5.298 49.166 1.00 42.15 328 GLU A O 1
ATOM 2347 N N . THR A 1 341 ? -34.432 5.341 47.994 1.00 41.82 329 THR A N 1
ATOM 2348 C CA . THR A 1 341 ? -33.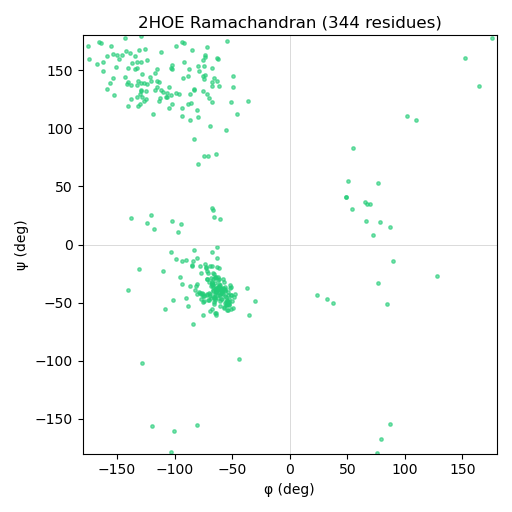732 4.380 48.835 1.00 41.03 329 THR A CA 1
ATOM 2349 C C . THR A 1 341 ? -33.760 4.731 50.329 1.00 41.12 329 THR A C 1
ATOM 2350 O O . THR A 1 341 ? -34.075 3.876 51.160 1.00 41.84 329 THR A O 1
ATOM 2354 N N . HIS A 1 342 ? -33.439 5.981 50.663 1.00 40.08 330 HIS A N 1
ATOM 2355 C CA . HIS A 1 342 ? -33.305 6.393 52.072 1.00 40.77 330 HIS A CA 1
ATOM 2356 C C . HIS A 1 342 ? -34.560 7.061 52.639 1.00 41.31 330 HIS A C 1
ATOM 2357 O O . HIS A 1 342 ? -34.543 7.627 53.739 1.00 41.64 330 HIS A O 1
ATOM 2364 N N . LEU A 1 343 ? -35.645 6.987 51.893 1.00 40.80 331 LEU A N 1
ATOM 2365 C CA . LEU A 1 343 ? -36.893 7.554 52.332 1.00 39.13 331 LEU A CA 1
ATOM 2366 C C . LEU A 1 343 ? -37.412 6.803 53.571 1.00 38.58 331 LEU A C 1
ATOM 2367 O O . LEU A 1 343 ? -37.259 5.584 53.697 1.00 40.00 331 LEU A O 1
ATOM 2372 N N . LEU A 1 344 ? -38.018 7.564 54.471 1.00 37.63 332 LEU A N 1
ATOM 2373 C CA . LEU A 1 344 ? -38.545 7.081 55.747 1.00 36.40 332 LEU A CA 1
ATOM 2374 C C . LEU A 1 344 ? -39.450 5.850 55.594 1.00 36.30 332 LEU A C 1
ATOM 2375 O O . LEU A 1 344 ? -39.362 4.903 56.371 1.00 36.21 332 LEU A O 1
ATOM 2380 N N . TYR A 1 345 ? -40.327 5.887 54.596 1.00 35.51 333 TYR A N 1
ATOM 2381 C CA . TYR A 1 345 ? -41.148 4.730 54.233 1.00 35.03 333 TYR A CA 1
ATOM 2382 C C . TYR A 1 345 ? -41.500 4.878 52.760 1.00 34.50 333 TYR A C 1
ATOM 2383 O O . TYR A 1 345 ? -41.340 5.960 52.194 1.00 33.16 333 TYR A O 1
ATOM 2392 N N . LYS A 1 346 ? -41.956 3.795 52.136 1.00 35.07 334 LYS A N 1
ATOM 2393 C CA . LYS A 1 346 ? -42.250 3.809 50.697 1.00 36.00 334 LYS A CA 1
ATOM 2394 C C . LYS A 1 346 ? -43.466 4.680 50.358 1.00 36.77 334 LYS A C 1
ATOM 2395 O O . LYS A 1 346 ? -44.609 4.271 50.555 1.00 37.68 334 LYS A O 1
ATOM 2397 N N . HIS A 1 347 ? -43.203 5.888 49.859 1.00 36.92 335 HIS A N 1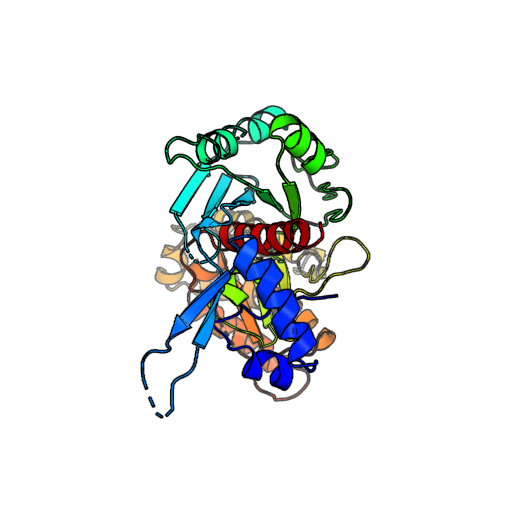
ATOM 2398 C CA . HIS A 1 347 ? -44.259 6.752 49.332 1.00 37.41 335 HIS A CA 1
ATOM 2399 C C . HIS A 1 347 ? -43.705 7.561 48.164 1.00 38.46 335 HIS A C 1
ATOM 2400 O O . HIS A 1 347 ? -42.489 7.655 47.991 1.00 39.32 335 HIS A O 1
ATOM 2407 N N . SER A 1 348 ? -44.590 8.134 47.358 1.00 39.59 336 SER A N 1
ATOM 2408 C CA . SER A 1 348 ? -44.159 8.808 46.134 1.00 42.31 336 SER A CA 1
ATOM 2409 C C . SER A 1 348 ? -43.512 10.142 46.424 1.00 43.54 336 SER A C 1
ATOM 2410 O O . SER A 1 348 ? -43.929 10.874 47.335 1.00 43.75 336 SER A O 1
ATOM 2413 N N . VAL A 1 349 ? -42.481 10.448 45.639 1.00 45.50 337 VAL A N 1
ATOM 2414 C CA . VAL A 1 349 ? -41.739 11.703 45.744 1.00 46.33 337 VAL A CA 1
ATOM 2415 C C . VAL A 1 349 ? -41.466 12.229 44.335 1.00 46.02 337 VAL A C 1
ATOM 2416 O O . VAL A 1 349 ? -40.906 11.516 43.506 1.00 46.44 337 VAL A O 1
ATOM 2420 N N . ASP A 1 350 ? -41.858 13.469 44.065 1.00 45.92 338 ASP A N 1
ATOM 2421 C CA . ASP A 1 350 ? -41.679 14.043 42.736 1.00 45.90 338 ASP A CA 1
ATOM 2422 C C . ASP A 1 350 ? -40.442 14.946 42.652 1.00 45.29 338 ASP A C 1
ATOM 2423 O O . ASP A 1 350 ? -40.395 16.005 43.246 1.00 45.73 338 ASP A O 1
ATOM 2436 N N . SER A 1 352 ? -37.986 17.050 39.996 1.00 47.60 340 SER A N 1
ATOM 2437 C CA . SER A 1 352 ? -38.069 17.631 38.670 1.00 47.78 340 SER A CA 1
ATOM 2438 C C . SER A 1 352 ? -37.123 18.795 38.546 1.00 48.20 340 SER A C 1
ATOM 2439 O O . SER A 1 352 ? -36.680 19.351 39.545 1.00 47.23 340 SER A O 1
ATOM 2442 N N . PHE A 1 353 ? -36.800 19.153 37.310 1.00 49.52 341 PHE A N 1
ATOM 2443 C CA . PHE A 1 353 ? -36.059 20.366 37.043 1.00 49.74 341 PHE A CA 1
ATOM 2444 C C . PHE A 1 353 ? -37.045 21.478 36.800 1.00 48.81 341 PHE A C 1
ATOM 2445 O O . PHE A 1 353 ? -38.195 21.234 36.440 1.00 48.52 341 PHE A O 1
ATOM 2453 N N . SER A 1 354 ? -36.595 22.706 37.006 1.00 48.83 342 SER A N 1
ATOM 2454 C CA . SER A 1 354 ? -37.356 23.865 36.603 1.00 47.73 342 SER A CA 1
ATOM 2455 C C . SER A 1 354 ? -37.215 23.968 35.096 1.00 48.82 342 SER A C 1
ATOM 2456 O O . SER A 1 354 ? -36.162 23.631 34.545 1.00 49.26 342 SER A O 1
ATOM 2459 N N . LYS A 1 355 ? -38.267 24.413 34.421 1.00 48.64 343 LYS A N 1
ATOM 2460 C CA . LYS A 1 355 ? -38.195 24.632 32.972 1.00 48.46 343 LYS A CA 1
ATOM 2461 C C . LYS A 1 355 ? -38.576 26.075 32.616 1.00 47.56 343 LYS A C 1
ATOM 2462 O O . LYS A 1 355 ? -38.896 26.373 31.472 1.00 46.75 343 LYS A O 1
ATOM 2467 N N . VAL A 1 356 ? -38.524 26.962 33.610 1.00 47.34 344 VAL A N 1
ATOM 2468 C CA . VAL A 1 356 ? -38.846 28.371 33.409 1.00 46.27 344 VAL A CA 1
ATOM 2469 C C . VAL A 1 356 ? -37.734 29.053 32.618 1.00 45.98 344 VAL A C 1
ATOM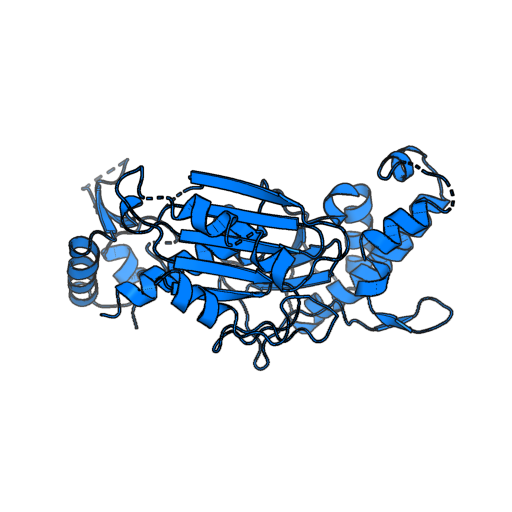 2470 O O . VAL A 1 356 ? -36.562 28.932 32.967 1.00 45.11 344 VAL A O 1
ATOM 2474 N N . GLN A 1 357 ? -38.100 29.761 31.548 1.00 46.67 345 GLN A N 1
ATOM 2475 C CA . GLN A 1 357 ? -37.120 30.518 30.765 1.00 46.16 345 GLN A CA 1
ATOM 2476 C C . GLN A 1 357 ? -36.522 31.563 31.699 1.00 45.94 345 GLN A C 1
ATOM 2477 O O . GLN A 1 357 ? -37.244 32.199 32.469 1.00 47.33 345 GLN A O 1
ATOM 2478 N N . GLU A 1 358 ? -35.209 31.742 31.647 1.00 44.21 346 GLU A N 1
ATOM 2479 C CA . GLU A 1 358 ? -34.547 32.690 32.559 1.00 43.00 346 GLU A CA 1
ATOM 2480 C C . GLU A 1 358 ? -35.054 34.113 32.326 1.00 40.55 346 GLU A C 1
ATOM 2481 O O . GLU A 1 358 ? -35.612 34.395 31.277 1.00 39.25 346 GLU A O 1
ATOM 2487 N N . PRO A 1 359 ? -34.874 35.018 33.325 1.00 40.15 347 PRO A N 1
ATOM 2488 C CA . PRO A 1 359 ? -34.287 34.820 34.665 1.00 38.26 347 PRO A CA 1
ATOM 2489 C C . PRO A 1 359 ? -35.357 34.520 35.709 1.00 36.75 347 PRO A C 1
ATOM 2490 O O . PRO A 1 359 ? -36.155 35.398 36.062 1.00 37.41 347 PRO A O 1
ATOM 2494 N N . VAL A 1 360 ? -35.368 33.291 36.199 1.00 34.58 348 VAL A N 1
ATOM 2495 C CA . VAL A 1 360 ? -36.417 32.839 37.079 1.00 35.12 348 VAL A CA 1
ATOM 2496 C C . VAL A 1 360 ? -36.414 33.529 38.442 1.00 34.87 348 VAL A C 1
ATOM 2497 O O . VAL A 1 360 ? -37.471 33.732 39.035 1.00 35.49 348 VAL A O 1
ATOM 2501 N N . ILE A 1 361 ? -35.239 33.897 38.936 1.00 34.28 349 ILE A N 1
ATOM 2502 C CA . ILE A 1 361 ? -35.147 34.527 40.245 1.00 33.38 349 ILE A CA 1
ATOM 2503 C C . ILE A 1 361 ? -35.490 35.985 40.145 1.00 33.27 349 ILE A C 1
ATOM 2504 O O . ILE A 1 361 ? -36.218 36.525 40.991 1.00 32.85 349 ILE A O 1
ATOM 2509 N N . ALA A 1 362 ? -34.983 36.640 39.111 1.00 32.36 350 ALA A N 1
ATOM 2510 C CA . ALA A 1 362 ? -35.285 38.047 38.909 1.00 31.16 350 ALA A CA 1
ATOM 2511 C C . ALA A 1 362 ? -36.768 38.199 38.720 1.00 31.65 350 ALA A C 1
ATOM 2512 O O . ALA A 1 362 ? -37.368 39.177 39.176 1.00 33.11 350 ALA A O 1
ATOM 2514 N N . PHE A 1 363 ? -37.366 37.225 38.050 1.00 31.06 351 PHE A N 1
ATOM 2515 C CA . PHE A 1 363 ? -38.790 37.242 37.814 1.00 32.45 351 PHE A CA 1
ATOM 2516 C C . PHE A 1 363 ? -39.582 37.115 39.110 1.00 32.35 351 PHE A C 1
ATOM 2517 O O . PHE A 1 363 ? -40.501 37.888 39.357 1.00 31.47 351 PHE A O 1
ATOM 2525 N N . GLY A 1 364 ? -39.229 36.134 39.934 1.00 32.66 352 GLY A N 1
ATOM 2526 C CA . GLY A 1 364 ? -39.908 35.951 41.228 1.00 32.24 352 GLY A CA 1
ATOM 2527 C C . GLY A 1 364 ? -39.799 37.203 42.089 1.00 31.01 352 GLY A C 1
ATOM 2528 O O . GLY A 1 364 ? -40.763 37.624 42.732 1.00 30.96 352 GLY A O 1
ATOM 2529 N N . ALA A 1 365 ? -38.615 37.797 42.100 1.00 31.12 353 ALA A N 1
ATOM 2530 C CA . ALA A 1 365 ? -38.397 39.043 42.813 1.00 31.73 353 ALA A CA 1
ATOM 2531 C C . ALA A 1 365 ? -39.326 40.133 42.285 1.00 31.87 353 ALA A C 1
ATOM 2532 O O . ALA A 1 365 ? -39.838 40.925 43.052 1.00 34.87 353 ALA A O 1
ATOM 2534 N N . ALA A 1 366 ? -39.545 40.169 40.978 1.00 30.36 354 ALA A N 1
ATOM 2535 C CA . ALA A 1 366 ? -40.428 41.202 40.384 1.00 31.71 354 ALA A CA 1
ATOM 2536 C C . ALA A 1 366 ? -41.864 41.022 40.850 1.00 32.63 354 ALA A C 1
ATOM 2537 O O . ALA A 1 366 ? -42.535 41.980 41.220 1.00 34.08 354 ALA A O 1
ATOM 2539 N N . VAL A 1 367 ? -42.336 39.784 40.831 1.00 34.01 355 VAL A N 1
ATOM 2540 C CA . VAL A 1 367 ? -43.683 39.496 41.283 1.00 35.30 355 VAL A CA 1
ATOM 2541 C C . VAL A 1 367 ? -43.809 39.814 42.787 1.00 36.65 355 VAL A C 1
ATOM 2542 O O . VAL A 1 367 ? -44.823 40.366 43.223 1.00 37.55 355 VAL A O 1
ATOM 2546 N N . HIS A 1 368 ? -42.781 39.482 43.567 1.00 35.04 356 HIS A N 1
ATOM 2547 C CA . HIS A 1 368 ? -42.781 39.814 44.979 1.00 34.75 356 HIS A CA 1
ATOM 2548 C C . HIS A 1 368 ? -42.995 41.331 45.165 1.00 35.71 356 HIS A C 1
ATOM 2549 O O . HIS A 1 368 ? -43.798 41.761 45.996 1.00 38.15 356 HIS A O 1
ATOM 2556 N N . ALA A 1 369 ? -42.284 42.128 44.374 1.00 35.96 357 ALA A N 1
ATOM 2557 C CA . ALA A 1 369 ? -42.407 43.582 44.416 1.00 35.46 357 ALA A CA 1
ATOM 2558 C C . ALA A 1 369 ? -43.824 44.046 44.036 1.00 38.56 357 ALA A C 1
ATOM 2559 O O . ALA A 1 369 ? -44.359 45.017 44.609 1.00 38.69 357 ALA A O 1
ATOM 2561 N N . LEU A 1 370 ? -44.432 43.355 43.084 1.00 38.51 358 LEU A N 1
ATOM 2562 C CA . LEU A 1 370 ? -45.770 43.702 42.634 1.00 37.73 358 LEU A CA 1
ATOM 2563 C C . LEU A 1 370 ? -46.810 43.496 43.740 1.00 38.55 358 LEU A C 1
ATOM 2564 O O . LEU A 1 370 ? -47.588 44.382 44.022 1.00 38.54 358 LEU A O 1
ATOM 2569 N N . GLU A 1 371 ? -46.820 42.324 44.365 1.00 40.76 359 GLU A N 1
ATOM 2570 C CA . GLU A 1 371 ? -47.748 42.078 45.480 1.00 40.53 359 GLU A CA 1
ATOM 2571 C C . GLU A 1 371 ? -47.565 43.158 46.521 1.00 40.68 359 GLU A C 1
ATOM 2572 O O . GLU A 1 371 ? -48.501 43.839 46.893 1.00 43.23 359 GLU A O 1
ATOM 2578 N N . ASN A 1 372 ? -46.334 43.300 46.989 1.00 40.99 360 ASN A N 1
ATOM 2579 C CA . ASN A 1 372 ? -46.026 44.231 48.049 1.00 40.04 360 ASN A CA 1
ATOM 2580 C C . ASN A 1 372 ? -46.293 45.673 47.696 1.00 39.25 360 ASN A C 1
ATOM 2581 O O . ASN A 1 372 ? -46.616 46.467 48.571 1.00 39.44 360 ASN A O 1
ATOM 2586 N N . TYR A 1 373 ? -46.164 46.029 46.424 1.00 39.02 361 TYR A N 1
ATOM 2587 C CA . TYR A 1 373 ? -46.457 47.396 46.026 1.00 38.43 361 TYR A CA 1
ATOM 2588 C C . TYR A 1 373 ? -47.956 47.617 45.984 1.00 40.13 361 TYR A C 1
ATOM 2589 O O . TYR A 1 373 ? -48.453 48.647 46.463 1.00 38.80 361 TYR A O 1
ATOM 2598 N N . LEU A 1 374 ? -48.679 46.654 45.410 1.00 41.35 362 LEU A N 1
ATOM 2599 C CA . LEU A 1 374 ? -50.150 46.743 45.339 1.00 43.07 362 LEU A CA 1
ATOM 2600 C C . LEU A 1 374 ? -50.779 46.653 46.719 1.00 44.92 362 LEU A C 1
ATOM 2601 O O . LEU A 1 374 ? -51.731 47.371 47.009 1.00 45.51 362 LEU A O 1
ATOM 2606 N N . GLU A 1 375 ? -50.249 45.777 47.574 1.00 47.44 363 GLU A N 1
ATOM 2607 C CA . GLU A 1 375 ? -50.744 45.684 48.947 1.00 49.52 363 GLU A CA 1
ATOM 2608 C C . GLU A 1 375 ? -50.542 47.017 49.675 1.00 50.45 363 GLU A C 1
ATOM 2609 O O . GLU A 1 375 ? -51.392 47.436 50.455 1.00 51.69 363 GLU A O 1
ATOM 2615 N N . ARG A 1 376 ? -49.419 47.683 49.415 1.00 50.68 364 ARG A N 1
ATOM 2616 C CA . ARG A 1 376 ? -49.140 48.963 50.064 1.00 51.06 364 ARG A CA 1
ATOM 2617 C C . ARG A 1 376 ? -50.051 50.091 49.536 1.00 50.51 364 ARG A C 1
ATOM 2618 O O . ARG A 1 376 ? -50.640 50.834 50.321 1.00 50.16 364 ARG A O 1
ATOM 2626 N N . VAL A 1 377 ? -50.163 50.198 48.212 1.00 50.49 365 VAL A N 1
ATOM 2627 C CA . VAL A 1 377 ? -50.997 51.228 47.571 1.00 50.10 365 VAL A CA 1
ATOM 2628 C C . VAL A 1 377 ? -52.461 51.146 47.976 1.00 51.76 365 VAL A C 1
ATOM 2629 O O . VAL A 1 377 ? -53.105 52.174 48.177 1.00 51.54 365 VAL A O 1
ATOM 2633 N N . THR A 1 378 ? -52.997 49.939 48.089 1.00 53.25 366 THR A N 1
ATOM 2634 C CA . THR A 1 378 ? -54.394 49.796 48.499 1.00 54.52 366 THR A CA 1
ATOM 2635 C C . THR A 1 378 ? -54.579 50.232 49.961 1.00 56.57 366 THR A C 1
ATOM 2636 O O . THR A 1 378 ? -55.612 50.795 50.311 1.00 56.82 366 THR A O 1
ATOM 2640 N N . THR A 1 379 ? -53.578 49.985 50.806 1.00 58.93 367 THR A N 1
ATOM 2641 C CA . THR A 1 379 ? -53.648 50.428 52.207 1.00 60.99 367 THR A CA 1
ATOM 2642 C C . THR A 1 379 ? -53.295 51.932 52.332 1.00 62.44 367 THR A C 1
ATOM 2643 O O . THR A 1 379 ? -52.244 52.292 52.871 1.00 63.70 367 THR A O 1
ATOM 2647 N N . SER A 1 380 ? -54.188 52.789 51.822 1.00 62.54 368 SER A N 1
ATOM 2648 C CA . SER A 1 380 ? -54.045 54.262 51.899 1.00 62.67 368 SER A CA 1
ATOM 2649 C C . SER A 1 380 ? -55.013 54.949 50.937 1.00 63.22 368 SER A C 1
ATOM 2650 O O . SER A 1 380 ? -56.202 54.620 50.890 1.00 63.46 368 SER A O 1
#

Solvent-accessible surface area: 17144 Å² total

Organism: Thermotoga maritima (strain ATCC 43589 / DSM 3109 / JCM 10099 / NBRC 100826 / MSB8) (NCBI:txid243274)

Secondary structure (DSSP, 8-state):
---STTT----B-HHHHIIIII--HHHHHHHHHHHHHHTSEEEEE------EEEEE-GGG-EEEEEEE-SSEEEEEEEE---EEEEEEEEPPSS--HHHHHH--HHHHHHH--TTS----EEEEEESS-EETTTTEE---SS-TTBTS-HHHHHHHHH-SEEEEEES---HHHHHHHTT--S-EEEEEESSS-EEEEEETTEEP--SSS----GGG-EEE-SSSEEEHHHHH-HHHHHHHHH----TTHHHHTT-HHHHHHHHHHHHHHHHHHHHHHHHH----EEEEEGGGGGHHHHHHHHHHHHHHH-SSS-----B--PPS-HHHHHHHHHHHHHHHHHHH--

Foldseek 3Di:
DDCVVVVLLDWAALVCSCVVVNDDSVVSVVLCVLCCVLQQWDWDWDDDVTGITIHGHQANAKEKFWEDDQFKIKMFIGTLHDTPDIDMDTFDDDDALVRSVVVVVVVCVQQPCPVVGGHAEYEYEYADFAPFVQAAACPPPDDNRHPHSVQVVCCVVPVHGYTYAYLQLLVLLCCSVVSDQAWEWEWEAAQFTFIFTHHRSHTDDDPGRDDRRQQQPWDDPPPGIDGLGCLRHNCNQVVVVVCPDPPQCLVVVVDVVSVVSLLSNLLSVLVSVLCCCVPVVDAEYEYEDPCVSVPVSSVVSNLVSNCVPHPDHDHHYYYDPDDPPSSRNSRRVVTSVVSVVVVSVD